Protein AF-A0A7K0K2L9-F1 (afdb_monomer)

pLDDT: mean 73.29, std 23.57, range [27.47, 98.19]

Mean predicted aligned error: 20.31 Å

Nearest PDB structures (foldseek):
  8gb3-assembly1_E  TM=7.115E-01  e=4.566E-09  Mycobacterium tuberculosis
  1dkg-assembly1_B  TM=6.819E-01  e=6.412E-07  Escherichia coli
  1dkg-assembly1_A  TM=6.539E-01  e=1.240E-06  Escherichia coli
  4ani-assembly1_B  TM=5.783E-01  e=1.724E-06  Geobacillus kaustophilus HTA426

Structure (mmCIF, N/CA/C/O backbone):
data_AF-A0A7K0K2L9-F1
#
_entry.id   AF-A0A7K0K2L9-F1
#
loop_
_atom_site.group_PDB
_atom_site.id
_atom_site.type_symbol
_atom_site.label_atom_id
_atom_site.label_alt_id
_atom_site.label_comp_id
_atom_site.label_asym_id
_atom_site.label_entity_id
_atom_site.label_seq_id
_atom_site.pdbx_PDB_ins_code
_atom_site.Cartn_x
_atom_site.Cartn_y
_atom_site.Cartn_z
_atom_site.occupancy
_atom_site.B_iso_or_equiv
_atom_site.auth_seq_id
_atom_site.auth_comp_id
_atom_site.auth_asym_id
_atom_site.auth_atom_id
_atom_site.pdbx_PDB_model_num
ATOM 1 N N . MET A 1 1 ? 23.800 15.241 32.983 1.00 52.62 1 MET A N 1
ATOM 2 C CA . MET A 1 1 ? 23.373 13.835 33.154 1.00 52.62 1 MET A CA 1
ATOM 3 C C . MET A 1 1 ? 22.561 13.491 31.917 1.00 52.62 1 MET A C 1
ATOM 5 O O . MET A 1 1 ? 21.523 14.103 31.737 1.00 52.62 1 MET A O 1
ATOM 9 N N . SER A 1 2 ? 23.109 12.692 30.997 1.00 63.03 2 SER A N 1
ATOM 10 C CA . SER A 1 2 ? 22.556 12.499 29.647 1.00 63.03 2 SER A CA 1
ATOM 11 C C . SER A 1 2 ? 21.214 11.761 29.665 1.00 63.03 2 SER A C 1
ATOM 13 O O . SER A 1 2 ? 21.045 10.806 30.425 1.00 63.03 2 SER A O 1
ATOM 15 N N . GLU A 1 3 ? 20.285 12.196 28.812 1.00 61.69 3 GLU A N 1
ATOM 16 C CA . GLU A 1 3 ? 18.927 11.646 28.637 1.00 61.69 3 GLU A CA 1
ATOM 17 C C . GLU A 1 3 ? 18.921 10.125 28.391 1.00 61.69 3 GLU A C 1
ATOM 19 O O . GLU A 1 3 ? 18.016 9.421 28.840 1.00 61.69 3 GLU A O 1
ATOM 24 N N . ASP A 1 4 ? 19.993 9.583 27.807 1.00 69.25 4 ASP A N 1
ATOM 25 C CA . ASP A 1 4 ? 20.185 8.141 27.618 1.00 69.25 4 ASP A CA 1
ATOM 26 C C . ASP A 1 4 ? 20.230 7.345 28.927 1.00 69.25 4 ASP A C 1
ATOM 28 O O . ASP A 1 4 ? 19.695 6.238 28.998 1.00 69.25 4 ASP A O 1
ATOM 32 N N . LYS A 1 5 ? 20.815 7.903 29.997 1.00 68.50 5 LYS A N 1
ATOM 33 C CA . LYS A 1 5 ? 20.862 7.224 31.304 1.00 68.50 5 LYS A CA 1
ATOM 34 C C . LYS A 1 5 ? 19.486 7.192 31.969 1.00 68.50 5 LYS A C 1
ATOM 36 O O . LYS A 1 5 ? 19.176 6.230 32.668 1.00 68.50 5 LYS A O 1
ATOM 41 N N . LEU A 1 6 ? 18.656 8.206 31.716 1.00 62.62 6 LEU A N 1
ATOM 42 C CA . LEU A 1 6 ? 17.277 8.262 32.204 1.00 62.62 6 LEU A CA 1
ATOM 43 C C . LEU A 1 6 ? 16.395 7.236 31.475 1.00 62.62 6 LEU A C 1
ATOM 45 O O . LEU A 1 6 ? 15.659 6.485 32.112 1.00 62.62 6 LEU A O 1
ATOM 49 N N . ASN A 1 7 ? 16.538 7.131 30.150 1.00 69.06 7 ASN A N 1
ATOM 50 C CA . ASN A 1 7 ? 15.809 6.152 29.341 1.00 69.06 7 ASN A CA 1
ATOM 51 C C . ASN A 1 7 ? 16.233 4.705 29.631 1.00 69.06 7 ASN A C 1
ATOM 53 O O . ASN A 1 7 ? 15.405 3.793 29.602 1.00 69.06 7 ASN A O 1
ATOM 57 N N . GLN A 1 8 ? 17.506 4.474 29.958 1.00 76.94 8 GLN A N 1
ATOM 58 C CA . GLN A 1 8 ? 17.992 3.152 30.351 1.00 76.94 8 GLN A CA 1
ATOM 59 C C . GLN A 1 8 ? 17.477 2.738 31.741 1.00 76.94 8 GLN A C 1
ATOM 61 O O . GLN A 1 8 ? 17.109 1.578 31.933 1.00 76.94 8 GLN A O 1
ATOM 66 N N . ALA A 1 9 ? 17.376 3.684 32.681 1.00 80.31 9 ALA A N 1
ATOM 67 C CA . ALA A 1 9 ? 16.773 3.450 33.993 1.00 80.31 9 ALA A CA 1
ATOM 68 C C . ALA A 1 9 ? 15.267 3.149 33.889 1.00 80.31 9 ALA A C 1
ATOM 70 O O . ALA A 1 9 ? 14.795 2.193 34.501 1.00 80.31 9 ALA A O 1
ATOM 71 N N . ALA A 1 10 ? 14.535 3.887 33.047 1.00 75.31 10 ALA A N 1
ATOM 72 C CA . ALA A 1 10 ? 13.107 3.658 32.817 1.00 75.31 10 ALA A CA 1
ATOM 73 C C . ALA A 1 10 ? 12.825 2.276 32.199 1.00 75.31 10 ALA A C 1
ATOM 75 O O . ALA A 1 10 ? 11.916 1.572 32.635 1.00 75.31 10 ALA A O 1
ATOM 76 N N . ARG A 1 11 ? 13.643 1.840 31.230 1.00 77.81 11 ARG A N 1
ATOM 77 C CA . ARG A 1 11 ? 13.532 0.496 30.632 1.00 77.81 11 ARG A CA 1
ATOM 78 C C . ARG A 1 11 ? 13.818 -0.619 31.635 1.00 77.81 11 ARG A C 1
ATOM 80 O O . ARG A 1 11 ? 13.154 -1.650 31.595 1.00 77.81 11 ARG A O 1
ATOM 87 N N . LYS A 1 12 ? 14.782 -0.412 32.536 1.00 85.62 12 LYS A N 1
ATOM 88 C CA . LYS A 1 12 ? 15.119 -1.389 33.577 1.00 85.62 12 LYS A CA 1
ATOM 89 C C . LYS A 1 12 ? 13.997 -1.520 34.612 1.00 85.62 12 LYS A C 1
ATOM 91 O O . LYS A 1 12 ? 13.610 -2.639 34.922 1.00 85.62 12 LYS A O 1
ATOM 96 N N . ALA A 1 13 ? 13.425 -0.397 35.049 1.00 81.62 13 ALA A N 1
ATOM 97 C CA . ALA A 1 13 ? 12.282 -0.391 35.959 1.00 81.62 13 ALA A CA 1
ATOM 98 C C . ALA A 1 13 ? 11.051 -1.080 35.341 1.00 81.62 13 ALA A C 1
ATOM 100 O O . ALA A 1 13 ? 10.382 -1.866 36.003 1.00 81.62 13 ALA A O 1
ATOM 101 N N . TYR A 1 14 ? 10.783 -0.854 34.050 1.00 75.12 14 TYR A N 1
ATOM 102 C CA . TYR A 1 14 ? 9.653 -1.493 33.366 1.00 75.12 14 TYR A CA 1
ATOM 103 C C . TYR A 1 14 ? 9.828 -3.015 33.220 1.00 75.12 14 TYR A C 1
ATOM 105 O O . TYR A 1 14 ? 8.860 -3.765 33.325 1.00 75.12 14 TYR A O 1
ATOM 113 N N . ALA A 1 15 ? 11.064 -3.481 33.015 1.00 83.75 15 ALA A N 1
ATOM 114 C CA . ALA A 1 15 ? 11.378 -4.906 32.944 1.00 83.75 15 ALA A CA 1
ATOM 115 C C . ALA A 1 15 ? 11.264 -5.610 34.311 1.00 83.75 15 ALA A C 1
ATOM 117 O O . ALA A 1 15 ? 10.817 -6.753 34.363 1.00 83.75 15 ALA A O 1
ATOM 118 N N . GLU A 1 16 ? 11.623 -4.938 35.410 1.00 82.81 16 GLU A N 1
ATOM 119 C CA . GLU A 1 16 ? 11.439 -5.466 36.774 1.00 82.81 16 GLU A CA 1
ATOM 120 C C . GLU A 1 16 ? 9.956 -5.618 37.129 1.00 82.81 16 GLU A C 1
ATOM 122 O O . GLU A 1 16 ? 9.553 -6.677 37.601 1.00 82.81 16 GLU A O 1
ATOM 127 N N . VAL A 1 17 ? 9.128 -4.622 36.797 1.00 79.44 17 VAL A N 1
ATOM 128 C CA . VAL A 1 17 ? 7.678 -4.674 37.050 1.00 79.44 17 VAL A CA 1
ATOM 129 C C . VAL A 1 17 ? 6.997 -5.788 36.247 1.00 79.44 17 VAL A C 1
ATOM 131 O O . VAL A 1 17 ? 6.106 -6.460 36.764 1.00 79.44 17 VAL A O 1
ATOM 134 N N . GLN A 1 18 ? 7.419 -6.033 34.999 1.00 79.25 18 GLN A N 1
ATOM 135 C CA . GLN A 1 18 ? 6.883 -7.162 34.229 1.00 79.25 18 GLN A CA 1
ATOM 136 C C . GLN A 1 18 ? 7.279 -8.510 34.832 1.00 79.25 18 GLN A C 1
ATOM 138 O O . GLN A 1 18 ? 6.422 -9.382 34.972 1.00 79.25 18 GLN A O 1
ATOM 143 N N . LYS A 1 19 ? 8.532 -8.653 35.271 1.00 83.38 19 LYS A N 1
ATOM 144 C CA . LYS A 1 19 ? 9.013 -9.888 35.892 1.00 83.38 19 LYS A CA 1
ATOM 145 C C . LYS A 1 19 ? 8.274 -10.206 37.198 1.00 83.38 19 LYS A C 1
ATOM 147 O O . LYS A 1 19 ? 7.860 -11.341 37.400 1.00 83.38 19 LYS A O 1
ATOM 152 N N . GLU A 1 20 ? 8.032 -9.198 38.034 1.00 80.19 20 GLU A N 1
ATOM 153 C CA . GLU A 1 20 ? 7.275 -9.346 39.284 1.00 80.19 20 GLU A CA 1
ATOM 154 C C . GLU A 1 20 ? 5.796 -9.697 39.021 1.00 80.19 20 GLU A C 1
ATOM 156 O O . GLU A 1 20 ? 5.193 -10.495 39.743 1.00 80.19 20 GLU A O 1
ATOM 161 N N . SER A 1 21 ? 5.216 -9.176 37.932 1.00 73.50 21 SER A N 1
ATOM 162 C CA . SER A 1 21 ? 3.847 -9.511 37.518 1.00 73.50 21 SER A CA 1
ATOM 163 C C . SER A 1 21 ? 3.700 -10.935 36.965 1.00 73.50 21 SER A C 1
ATOM 165 O O . SER A 1 21 ? 2.679 -11.586 37.211 1.00 73.50 21 SER A O 1
ATOM 167 N N . ASP A 1 22 ? 4.722 -11.441 36.270 1.00 78.50 22 ASP A N 1
ATOM 168 C CA . ASP A 1 22 ? 4.743 -12.802 35.732 1.00 78.50 22 ASP A CA 1
ATOM 169 C C . ASP A 1 22 ? 4.979 -13.834 36.849 1.00 78.50 22 ASP A C 1
ATOM 171 O O . ASP A 1 22 ? 4.258 -14.831 36.928 1.00 78.50 22 ASP A O 1
ATOM 175 N N . GLU A 1 23 ? 5.878 -13.546 37.797 1.00 79.00 23 GLU A N 1
ATOM 176 C CA . GLU A 1 23 ? 6.103 -14.377 38.991 1.00 79.00 23 GLU A CA 1
ATOM 177 C C . GLU A 1 23 ? 4.834 -14.467 39.869 1.00 79.00 23 GLU A C 1
ATOM 179 O O . GLU A 1 23 ? 4.462 -15.546 40.346 1.00 79.00 23 GLU A O 1
ATOM 184 N N . ALA A 1 24 ? 4.083 -13.367 40.015 1.00 73.62 24 ALA A N 1
ATOM 185 C CA . ALA A 1 24 ? 2.798 -13.366 40.719 1.00 73.62 24 ALA A CA 1
ATOM 186 C C . ALA A 1 24 ? 1.719 -14.209 40.006 1.00 73.62 24 ALA A C 1
ATOM 188 O O . ALA A 1 24 ? 0.863 -14.822 40.659 1.00 73.62 24 ALA A O 1
ATOM 189 N N . ARG A 1 25 ? 1.752 -14.267 38.669 1.00 74.69 25 ARG A N 1
ATOM 190 C CA . ARG A 1 25 ? 0.824 -15.074 37.866 1.00 74.69 25 ARG A CA 1
ATOM 191 C C . ARG A 1 25 ? 1.118 -16.566 38.002 1.00 74.69 25 ARG A C 1
ATOM 193 O O . ARG A 1 25 ? 0.181 -17.338 38.205 1.00 74.69 25 ARG A O 1
ATOM 200 N N . GLU A 1 26 ? 2.391 -16.953 37.989 1.00 74.44 26 GLU A N 1
ATOM 201 C CA . GLU A 1 26 ? 2.814 -18.341 38.204 1.00 74.44 26 GLU A CA 1
ATOM 202 C C . GLU A 1 26 ? 2.466 -18.834 39.617 1.00 74.44 26 GLU A C 1
ATOM 204 O O . GLU A 1 26 ? 1.943 -19.941 39.781 1.00 74.44 26 GLU A O 1
ATOM 209 N N . HIS A 1 27 ? 2.645 -17.995 40.644 1.00 73.12 27 HIS A N 1
ATOM 210 C CA . HIS A 1 27 ? 2.242 -18.330 42.014 1.00 73.12 27 HIS A CA 1
ATOM 211 C C . HIS A 1 27 ? 0.727 -18.537 42.158 1.00 73.12 27 HIS A C 1
ATOM 213 O O . HIS A 1 27 ? 0.283 -19.434 42.884 1.00 73.12 27 HIS A O 1
ATOM 219 N N . LYS A 1 28 ? -0.083 -17.745 41.447 1.00 72.00 28 LYS A N 1
ATOM 220 C CA . LYS A 1 28 ? -1.545 -17.889 41.448 1.00 72.00 28 LYS A CA 1
ATOM 221 C C . LYS A 1 28 ? -1.994 -19.153 40.708 1.00 72.00 28 LYS A C 1
ATOM 223 O O . LYS A 1 28 ? -2.913 -19.832 41.164 1.00 72.00 28 LYS A O 1
ATOM 228 N N . GLU A 1 29 ? -1.313 -19.508 39.623 1.00 71.62 29 GLU A N 1
ATOM 229 C CA . GLU A 1 29 ? -1.595 -20.716 38.845 1.00 71.62 29 GLU A CA 1
ATOM 230 C C . GLU A 1 29 ? -1.208 -21.999 39.604 1.00 71.62 29 GLU A C 1
ATOM 232 O O . GLU A 1 29 ? -1.980 -22.961 39.632 1.00 71.62 29 GLU A O 1
ATOM 237 N N . GLN A 1 30 ? -0.088 -21.991 40.336 1.00 67.31 30 GLN A N 1
ATOM 238 C CA . GLN A 1 30 ? 0.286 -23.087 41.242 1.00 67.31 30 GLN A CA 1
ATOM 239 C C . GLN A 1 30 ? -0.695 -23.236 42.419 1.00 67.31 30 GLN A C 1
ATOM 241 O O . GLN A 1 30 ? -1.034 -24.357 42.817 1.00 67.31 30 GLN A O 1
ATOM 246 N N . ALA A 1 31 ? -1.211 -22.123 42.955 1.00 66.38 31 ALA A N 1
ATOM 247 C CA . ALA A 1 31 ? -2.223 -22.147 44.010 1.00 66.38 31 ALA A CA 1
ATOM 248 C C . ALA A 1 31 ? -3.564 -22.739 43.528 1.00 66.38 31 ALA A C 1
ATOM 250 O O . ALA A 1 31 ? -4.196 -23.505 44.264 1.00 66.38 31 ALA A O 1
ATOM 251 N N . ASP A 1 32 ? -3.981 -22.450 42.291 1.00 67.25 32 ASP A N 1
ATOM 252 C CA . ASP A 1 32 ? -5.200 -23.019 41.701 1.00 67.25 32 ASP A CA 1
ATOM 253 C C . ASP A 1 32 ? -5.047 -24.505 41.337 1.00 67.25 32 ASP A C 1
ATOM 255 O O . ASP A 1 32 ? -5.970 -25.296 41.563 1.00 67.25 32 ASP A O 1
ATOM 259 N N . GLN A 1 33 ? -3.871 -24.935 40.867 1.00 62.19 33 GLN A N 1
ATOM 260 C CA . GLN A 1 33 ? -3.595 -26.356 40.614 1.00 62.19 33 GLN A CA 1
ATOM 261 C C . GLN A 1 33 ? -3.591 -27.186 41.913 1.00 62.19 33 GLN A C 1
ATOM 263 O O . GLN A 1 33 ? -4.148 -28.288 41.946 1.00 62.19 33 GLN A O 1
ATOM 268 N N . SER A 1 34 ? -3.079 -26.630 43.017 1.00 61.78 34 SER A N 1
ATOM 269 C CA . SER A 1 34 ? -3.119 -27.261 44.347 1.00 61.78 34 SER A CA 1
ATOM 270 C C . SER A 1 34 ? -4.551 -27.408 44.894 1.00 61.78 34 SER A C 1
ATOM 272 O O . SER A 1 34 ? -4.920 -28.454 45.440 1.00 61.78 34 SER A O 1
ATOM 274 N N . LYS A 1 35 ? -5.421 -26.411 44.669 1.00 59.78 35 LYS A N 1
ATOM 275 C CA . LYS A 1 35 ? -6.846 -26.484 45.046 1.00 59.78 35 LYS A CA 1
ATOM 276 C C . LYS A 1 35 ? -7.639 -27.480 44.194 1.00 59.78 35 LYS A C 1
ATOM 278 O O . LYS A 1 35 ? -8.565 -28.112 44.707 1.00 59.78 35 LYS A O 1
ATOM 283 N N . LYS A 1 36 ? -7.269 -27.670 42.922 1.00 54.53 36 LYS A N 1
ATOM 284 C CA . LYS A 1 36 ? -7.919 -28.635 42.019 1.00 54.53 36 LYS A CA 1
ATOM 285 C C . LYS A 1 36 ? -7.552 -30.087 42.355 1.00 54.53 36 LYS A C 1
ATOM 287 O O . LYS A 1 36 ? -8.430 -30.944 42.326 1.00 54.53 36 LYS A O 1
ATOM 292 N N . GLY A 1 37 ? -6.314 -30.352 42.788 1.00 48.19 37 GLY A N 1
ATOM 293 C CA . GLY A 1 37 ? -5.868 -31.686 43.223 1.00 48.19 37 GLY A CA 1
ATOM 294 C C . GLY A 1 37 ? -6.503 -32.189 44.528 1.00 48.19 37 GLY A C 1
ATOM 295 O O . GLY A 1 37 ? -6.597 -33.395 44.748 1.00 48.19 37 GLY A O 1
ATOM 296 N N . LYS A 1 38 ? -6.996 -31.286 45.387 1.00 50.03 38 LYS A N 1
ATOM 297 C CA . LYS A 1 38 ? -7.625 -31.647 46.672 1.00 50.03 38 LYS A CA 1
ATOM 298 C C . LYS A 1 38 ? -9.135 -31.909 46.574 1.00 50.03 38 LYS A C 1
ATOM 300 O O . LYS A 1 38 ? -9.717 -32.442 47.512 1.00 50.03 38 LYS A O 1
ATOM 305 N N . LYS A 1 39 ? -9.771 -31.576 45.442 1.00 47.56 39 LYS A N 1
ATOM 306 C CA . LYS A 1 39 ? -11.223 -31.738 45.228 1.00 47.56 39 LYS A CA 1
ATOM 307 C C . LYS A 1 39 ? -11.632 -33.119 44.687 1.00 47.56 39 LYS A C 1
ATOM 309 O O . LYS A 1 39 ? -12.822 -33.413 44.675 1.00 47.56 39 LYS A O 1
ATOM 314 N N . ASP A 1 40 ? -10.672 -33.966 44.300 1.00 50.97 40 ASP A N 1
ATOM 315 C CA . ASP A 1 40 ? -10.928 -35.291 43.697 1.00 50.97 40 ASP A CA 1
ATOM 316 C C . ASP A 1 40 ? -10.791 -36.475 44.684 1.00 50.97 40 ASP A C 1
ATOM 318 O O . ASP A 1 40 ? -10.937 -37.641 44.325 1.00 50.97 40 ASP A O 1
ATOM 322 N N . LYS A 1 41 ? -10.549 -36.199 45.974 1.00 44.03 41 LYS A N 1
ATOM 323 C CA . LYS A 1 41 ? -10.589 -37.203 47.052 1.00 44.03 41 LYS A CA 1
ATOM 324 C C . LYS A 1 41 ? -11.364 -36.675 48.255 1.00 44.03 41 LYS A C 1
ATOM 326 O O . LYS A 1 41 ? -10.784 -36.092 49.163 1.00 44.03 41 LYS A O 1
ATOM 331 N N . GLY A 1 42 ? -12.675 -36.908 48.270 1.00 36.91 42 GLY A N 1
ATOM 332 C CA . GLY A 1 42 ? -13.502 -36.682 49.459 1.00 36.91 42 GLY A CA 1
ATOM 333 C C . GLY A 1 42 ? -14.910 -36.194 49.149 1.00 36.91 42 GLY A C 1
ATOM 334 O O . GLY A 1 42 ? -15.246 -35.051 49.433 1.00 36.91 42 GLY A O 1
ATOM 335 N N . LYS A 1 43 ? -15.754 -37.064 48.586 1.00 35.91 43 LYS A N 1
ATOM 336 C CA . LYS A 1 43 ? -17.207 -36.863 48.556 1.00 35.91 43 LYS A CA 1
ATOM 337 C C . LYS A 1 43 ? -17.834 -37.650 49.707 1.00 35.91 43 LYS A C 1
ATOM 339 O O . LYS A 1 43 ? -18.127 -38.826 49.535 1.00 35.91 43 LYS A O 1
ATOM 344 N N . ALA A 1 44 ? -18.023 -37.006 50.857 1.00 33.31 44 ALA A N 1
ATOM 345 C CA . ALA A 1 44 ? -19.020 -37.349 51.876 1.00 33.31 44 ALA A CA 1
ATOM 346 C C . ALA A 1 44 ? -18.997 -36.288 52.989 1.00 33.31 44 ALA A C 1
ATOM 348 O O . ALA A 1 44 ? -17.926 -35.974 53.495 1.00 33.31 44 ALA A O 1
ATOM 349 N N . GLY A 1 45 ? -20.167 -35.800 53.411 1.00 29.70 45 GLY A N 1
ATOM 350 C CA . GLY A 1 45 ? -20.318 -35.134 54.711 1.00 29.70 45 GLY A CA 1
ATOM 351 C C . GLY A 1 45 ? -20.945 -33.743 54.670 1.00 29.70 45 GLY A C 1
ATOM 352 O O . GLY A 1 45 ? -20.481 -32.861 53.964 1.00 29.70 45 GLY A O 1
ATOM 353 N N . LYS A 1 46 ? -22.025 -33.607 55.439 1.00 32.84 46 LYS A N 1
ATOM 354 C CA . LYS A 1 46 ? -22.842 -32.422 55.738 1.00 32.84 46 LYS A CA 1
ATOM 355 C C . LYS A 1 46 ? -22.124 -31.381 56.623 1.00 32.84 46 LYS A C 1
ATOM 357 O O . LYS A 1 46 ? -21.095 -31.693 57.205 1.00 32.84 46 LYS A O 1
ATOM 362 N N . SER A 1 47 ? -22.852 -30.266 56.786 1.00 29.56 47 SER A N 1
ATOM 363 C CA . SER A 1 47 ? -22.971 -29.319 57.916 1.00 29.56 47 SER A CA 1
ATOM 364 C C . SER A 1 47 ? -22.117 -28.048 57.922 1.00 29.56 47 SER A C 1
ATOM 366 O O . SER A 1 47 ? -20.896 -28.109 57.909 1.00 29.56 47 SER A O 1
ATOM 368 N N . ASP A 1 48 ? -22.864 -26.937 57.940 1.00 30.52 48 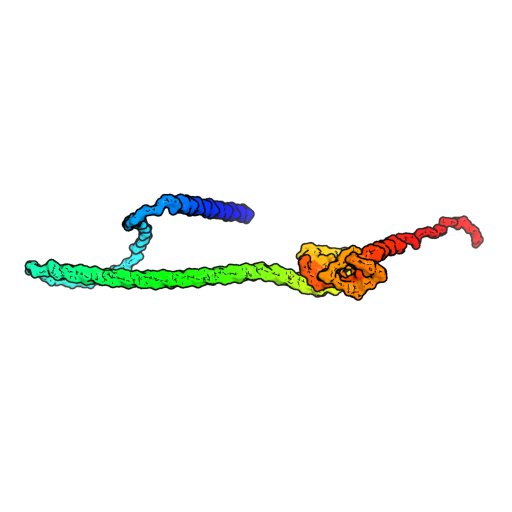ASP A N 1
ATOM 369 C CA . ASP A 1 48 ? -22.806 -25.744 58.798 1.00 30.52 48 ASP A CA 1
ATOM 370 C C . ASP A 1 48 ? -21.498 -25.216 59.409 1.00 30.52 48 ASP A C 1
ATOM 372 O O . ASP A 1 48 ? -20.642 -25.950 59.890 1.00 30.52 48 ASP A O 1
ATOM 376 N N . ALA A 1 49 ? -21.555 -23.886 59.551 1.00 29.72 49 ALA A N 1
ATOM 377 C CA . ALA A 1 49 ? -20.956 -23.038 60.580 1.00 29.72 49 ALA A CA 1
ATOM 378 C C . ALA A 1 49 ? -19.570 -22.407 60.317 1.00 29.72 49 ALA A C 1
ATOM 380 O O . ALA A 1 49 ? -18.523 -23.043 60.346 1.00 29.72 49 ALA A O 1
ATOM 381 N N . GLU A 1 50 ? -19.654 -21.075 60.209 1.00 29.69 50 GLU A N 1
ATOM 382 C CA . GLU A 1 50 ? -18.915 -20.081 61.000 1.00 29.69 50 GLU A CA 1
ATOM 383 C C . GLU A 1 50 ? -17.543 -19.524 60.570 1.00 29.69 50 GLU A C 1
ATOM 385 O O . GLU A 1 50 ? -16.607 -20.222 60.195 1.00 29.69 50 GLU A O 1
ATOM 390 N N . LEU A 1 51 ? -17.480 -18.208 60.827 1.00 30.75 51 LEU A N 1
ATOM 391 C CA . LEU A 1 51 ? -16.365 -17.358 61.260 1.00 30.75 51 LEU A CA 1
ATOM 392 C C . LEU A 1 51 ? -15.689 -16.404 60.255 1.00 30.75 51 LEU A C 1
ATOM 394 O O . LEU A 1 51 ? -15.175 -16.764 59.200 1.00 30.75 51 LEU A O 1
ATOM 398 N N . LYS A 1 52 ? -15.735 -15.139 60.705 1.00 38.31 52 LYS A N 1
ATOM 399 C CA . LYS A 1 52 ? -15.143 -13.876 60.233 1.00 38.31 52 LYS A CA 1
ATOM 400 C C . LYS A 1 52 ? -13.598 -13.927 60.213 1.00 38.31 52 LYS A C 1
ATOM 402 O O . LYS A 1 52 ? -13.022 -14.868 60.758 1.00 38.31 52 LYS A O 1
ATOM 407 N N . PRO A 1 53 ? -12.916 -12.923 59.627 1.00 40.16 53 PRO A N 1
ATOM 408 C CA . PRO A 1 53 ? -12.487 -11.724 60.392 1.00 40.16 53 PRO A CA 1
ATOM 409 C C . PRO A 1 53 ? -12.691 -10.411 59.586 1.00 40.16 53 PRO A C 1
ATOM 411 O O . PRO A 1 53 ? -12.686 -10.435 58.361 1.00 40.16 53 PRO A O 1
ATOM 414 N N . GLU A 1 54 ? -13.123 -9.281 60.162 1.00 31.12 54 GLU A N 1
ATOM 415 C CA . GLU A 1 54 ? -12.376 -8.315 61.007 1.00 31.12 54 GLU A CA 1
ATOM 416 C C . GLU A 1 54 ? -11.093 -7.781 60.340 1.00 31.12 54 GLU A C 1
ATOM 418 O O . GLU A 1 54 ? -10.108 -8.504 60.291 1.00 31.12 54 GLU A O 1
ATOM 423 N N . THR A 1 55 ? -11.125 -6.525 59.866 1.00 29.92 55 THR A N 1
ATOM 424 C CA . THR A 1 55 ? -10.106 -5.456 60.045 1.00 29.92 55 THR A CA 1
ATOM 425 C C . THR A 1 55 ? -10.661 -4.184 59.382 1.00 29.92 55 THR A C 1
ATOM 427 O O . THR A 1 55 ? -10.892 -4.173 58.176 1.00 29.92 55 THR A O 1
ATOM 430 N N . SER A 1 56 ? -11.135 -3.204 60.157 1.00 28.61 56 SER A N 1
ATOM 431 C CA . SER A 1 56 ? -10.349 -2.065 60.668 1.00 28.61 56 SER A CA 1
ATOM 432 C C . SER A 1 56 ? -9.893 -1.132 59.540 1.00 28.61 56 SER A C 1
ATOM 434 O O . SER A 1 56 ? -8.885 -1.371 58.882 1.00 28.61 56 SER A O 1
ATOM 436 N N . VAL A 1 57 ? -10.668 -0.065 59.330 1.00 36.12 57 VAL A N 1
ATOM 437 C CA . VAL A 1 57 ? -10.199 1.168 58.695 1.00 36.12 57 VAL A CA 1
ATOM 438 C C . VAL A 1 57 ? -10.473 2.272 59.708 1.00 36.12 57 VAL A C 1
ATOM 440 O O . VAL A 1 57 ? -11.627 2.565 60.016 1.00 36.12 57 VAL A O 1
ATOM 443 N N . GLU A 1 58 ? -9.397 2.791 60.292 1.00 32.03 58 GLU A N 1
ATOM 444 C CA . GLU A 1 58 ? -9.379 4.069 60.994 1.00 32.03 58 GLU A CA 1
ATOM 445 C C . GLU A 1 58 ? -9.589 5.173 59.953 1.00 32.03 58 GLU A C 1
ATOM 447 O O . GLU A 1 58 ? -8.848 5.233 58.973 1.00 32.03 58 GLU A O 1
ATOM 452 N N . ASP A 1 59 ? -10.570 6.050 60.157 1.00 28.28 59 ASP A N 1
ATOM 453 C CA . ASP A 1 59 ? -10.452 7.419 59.665 1.00 28.28 59 ASP A CA 1
ATOM 454 C C . ASP A 1 59 ? -11.112 8.385 60.646 1.00 28.28 59 ASP A C 1
ATOM 456 O O . ASP A 1 59 ? -12.221 8.171 61.145 1.00 28.28 59 ASP A O 1
ATOM 460 N N . SER A 1 60 ? -10.333 9.403 60.976 1.00 31.95 60 SER A N 1
ATOM 461 C CA . SER A 1 60 ? -10.527 10.331 62.074 1.00 31.95 60 SER A CA 1
ATOM 462 C C . SER A 1 60 ? -11.504 11.430 61.679 1.00 31.95 60 SER A C 1
ATOM 464 O O . SER A 1 60 ? -11.305 12.148 60.704 1.00 31.95 60 SER A O 1
ATOM 466 N N . SER A 1 61 ? -12.539 11.605 62.494 1.00 29.67 61 SER A N 1
ATOM 467 C CA . SER A 1 61 ? -13.445 12.744 62.437 1.00 29.67 61 SER A CA 1
ATOM 468 C C . SER A 1 61 ? -12.841 13.967 63.136 1.00 29.67 61 SER A C 1
ATOM 470 O O . SER A 1 61 ? -12.602 13.924 64.342 1.00 29.67 61 SER A O 1
ATOM 472 N N . GLU A 1 62 ? -12.728 15.084 62.423 1.00 30.30 62 GLU A N 1
ATOM 473 C CA . GLU A 1 62 ? -12.790 16.429 63.002 1.00 30.30 62 GLU A CA 1
ATOM 474 C C . GLU A 1 62 ? -13.702 17.294 62.129 1.00 30.30 62 GLU A C 1
ATOM 476 O O . GLU A 1 62 ? -13.363 17.573 60.987 1.00 30.30 62 GLU A O 1
ATOM 481 N N . THR A 1 63 ? -14.831 17.744 62.680 1.00 27.80 63 THR A N 1
ATOM 482 C CA . THR A 1 63 ? -15.268 19.147 62.586 1.00 27.80 63 THR A CA 1
ATOM 483 C C . THR A 1 63 ? -16.331 19.417 63.645 1.00 27.80 63 THR A C 1
ATOM 485 O O . THR A 1 63 ? -17.378 18.771 63.677 1.00 27.80 63 THR A O 1
ATOM 488 N N . SER A 1 64 ? -16.022 20.391 64.497 1.00 30.66 64 SER A N 1
ATOM 489 C CA . SER A 1 64 ? -16.842 20.963 65.559 1.00 30.66 64 SER A CA 1
ATOM 490 C C . SER A 1 64 ? -18.161 21.564 65.072 1.00 30.66 64 SER A C 1
ATOM 492 O O . SER A 1 64 ? -18.215 22.215 64.031 1.00 30.66 64 SER A O 1
ATOM 494 N N . SER A 1 65 ? -19.180 21.484 65.926 1.00 31.03 65 SER A N 1
ATOM 495 C CA . SER A 1 65 ? -20.233 22.495 66.014 1.00 31.03 65 SER A CA 1
ATOM 496 C C . SER A 1 65 ? -20.725 22.557 67.458 1.00 31.03 65 SER A C 1
ATOM 498 O O . SER A 1 65 ? -21.504 21.712 67.889 1.00 31.03 65 SER A O 1
ATOM 500 N N . GLU A 1 66 ? -20.254 23.563 68.189 1.00 29.08 66 GLU A N 1
ATOM 501 C CA . GLU A 1 66 ? -20.729 23.929 69.523 1.00 29.08 66 GLU A CA 1
ATOM 502 C C . GLU A 1 66 ? -21.787 25.035 69.394 1.00 29.08 66 GLU A C 1
ATOM 504 O O . GLU A 1 66 ? -21.592 25.987 68.632 1.00 29.08 66 GLU A O 1
ATOM 509 N N . GLY A 1 67 ? -22.854 24.959 70.193 1.00 27.47 67 GLY A N 1
ATOM 510 C CA . GLY A 1 67 ? -23.657 26.127 70.555 1.00 27.47 67 GLY A CA 1
ATOM 511 C C . GLY A 1 67 ? -25.156 25.865 70.674 1.00 27.47 67 GLY A C 1
ATOM 512 O O . GLY A 1 67 ? -25.855 25.873 69.668 1.00 27.47 67 GLY A O 1
ATOM 513 N N . ALA A 1 68 ? -25.648 25.712 71.907 1.00 30.95 68 ALA A N 1
ATOM 514 C CA . ALA A 1 68 ? -26.590 26.650 72.538 1.00 30.95 68 ALA A CA 1
ATOM 515 C C . ALA A 1 68 ? -27.254 26.019 73.776 1.00 30.95 68 ALA A C 1
ATOM 517 O O . ALA A 1 68 ? -27.803 24.922 73.727 1.00 30.95 68 ALA A O 1
ATOM 518 N N . GLU A 1 69 ? -27.174 26.758 74.878 1.00 31.97 69 GLU A N 1
ATOM 519 C CA . GLU A 1 69 ? -27.755 26.488 76.191 1.00 31.97 69 GLU A CA 1
ATOM 520 C C . GLU A 1 69 ? -29.291 26.548 76.186 1.00 31.97 69 GLU A C 1
ATOM 522 O O . GLU A 1 69 ? -29.847 27.391 75.489 1.00 31.97 69 GLU A O 1
ATOM 527 N N . GLU A 1 70 ? -29.959 25.785 77.062 1.00 30.39 70 GLU A N 1
ATOM 528 C CA . GLU A 1 70 ? -30.980 26.355 77.957 1.00 30.39 70 GLU A CA 1
ATOM 529 C C . GLU A 1 70 ? -31.225 25.460 79.187 1.00 30.39 70 GLU A C 1
ATOM 531 O O . GLU A 1 70 ? -31.271 24.234 79.120 1.00 30.39 70 GLU A O 1
ATOM 536 N N . ASN A 1 71 ? -31.347 26.128 80.329 1.00 32.38 71 ASN A N 1
ATOM 537 C CA . ASN A 1 71 ? -31.464 25.623 81.689 1.00 32.38 71 ASN A CA 1
ATOM 538 C C . ASN A 1 71 ? -32.942 25.570 82.112 1.00 32.38 71 ASN A C 1
ATOM 540 O O . ASN A 1 71 ? -33.643 26.554 81.911 1.00 32.38 71 A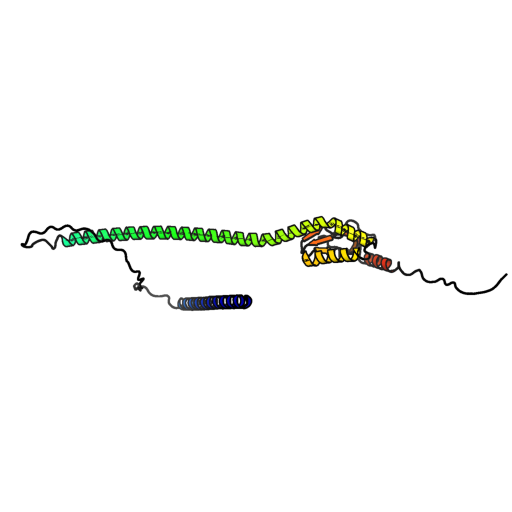SN A O 1
ATOM 544 N N . THR A 1 72 ? -33.395 24.512 82.790 1.00 29.67 72 THR A N 1
ATOM 545 C CA . THR A 1 72 ? -34.424 24.634 83.844 1.00 29.67 72 THR A CA 1
ATOM 546 C C . THR A 1 72 ? -34.287 23.511 84.878 1.00 29.67 72 THR A C 1
ATOM 548 O O . THR A 1 72 ? -34.447 22.328 84.589 1.00 29.67 72 THR A O 1
ATOM 551 N N . GLU A 1 73 ? -33.983 23.922 86.108 1.00 33.16 73 GLU A N 1
ATOM 552 C CA . GLU A 1 73 ? -34.089 23.148 87.347 1.00 33.16 73 GLU A CA 1
ATOM 553 C C . GLU A 1 73 ? -35.550 22.946 87.799 1.00 33.16 73 GLU A C 1
ATOM 555 O O . GLU A 1 73 ? -36.456 23.611 87.306 1.00 33.16 73 GLU A O 1
ATOM 560 N N . THR A 1 74 ? -35.691 22.115 88.847 1.00 30.61 74 THR A N 1
ATOM 561 C CA . THR A 1 74 ? -36.825 21.852 89.766 1.00 30.61 74 THR A CA 1
ATOM 562 C C . THR A 1 74 ? -37.849 20.807 89.279 1.00 30.61 74 THR A C 1
ATOM 564 O O . THR A 1 74 ? -38.503 20.980 88.265 1.00 30.61 74 THR A O 1
ATOM 567 N N . THR A 1 75 ? -38.114 19.676 89.955 1.00 29.14 75 THR A N 1
ATOM 568 C CA . THR A 1 75 ? -38.397 19.478 91.396 1.00 29.14 75 THR A CA 1
ATOM 569 C C . THR A 1 75 ? -38.384 17.971 91.743 1.00 29.14 75 THR A C 1
ATOM 571 O O . THR A 1 75 ? -38.598 17.136 90.869 1.00 29.14 75 THR A O 1
ATOM 574 N N . GLY A 1 76 ? -38.137 17.616 93.010 1.00 30.89 76 GLY A N 1
ATOM 575 C CA . GLY A 1 76 ? -37.759 16.266 93.446 1.00 30.89 76 GLY A CA 1
ATOM 576 C C . GLY A 1 76 ? -38.850 15.235 93.801 1.00 30.89 76 GLY A C 1
ATOM 577 O O . GLY A 1 76 ? -39.971 15.569 94.160 1.00 30.89 76 GLY A O 1
ATOM 578 N N . VAL A 1 77 ? -38.392 13.973 93.754 1.00 33.03 77 VAL A N 1
ATOM 579 C CA . VAL A 1 77 ? -38.598 12.801 94.644 1.00 33.03 77 VAL A CA 1
ATOM 580 C C . VAL A 1 77 ? -40.027 12.443 95.103 1.00 33.03 77 VAL A C 1
ATOM 582 O O . VAL A 1 77 ? -40.569 13.092 95.994 1.00 33.03 77 VAL A O 1
ATOM 585 N N . SER A 1 78 ? -40.549 11.279 94.672 1.00 34.03 78 SER A N 1
ATOM 586 C CA . SER A 1 78 ? -40.763 10.095 95.549 1.00 34.03 78 SER A CA 1
ATOM 587 C C . SER A 1 78 ? -41.618 8.973 94.924 1.00 34.03 78 SER A C 1
ATOM 589 O O . SER A 1 78 ? -42.823 9.114 94.754 1.00 34.03 78 SER A O 1
ATOM 591 N N . GLN A 1 79 ? -40.955 7.819 94.803 1.00 40.06 79 GLN A N 1
ATOM 592 C CA . GLN A 1 79 ? -41.408 6.423 94.927 1.00 40.06 79 GLN A CA 1
ATOM 593 C C . GLN A 1 79 ? -42.112 5.652 93.788 1.00 40.06 79 GLN A C 1
ATOM 595 O O . GLN A 1 79 ? -42.892 6.204 93.021 1.00 40.06 79 GLN A O 1
ATOM 600 N N . PRO A 1 80 ? -41.807 4.332 93.713 1.00 53.97 80 PRO A N 1
ATOM 601 C CA . PRO A 1 80 ? -41.793 3.525 92.501 1.00 53.97 80 PRO A CA 1
ATOM 602 C C . PRO A 1 80 ? -42.987 2.568 92.437 1.00 53.97 80 PRO A C 1
ATOM 604 O O . PRO A 1 80 ? -43.483 2.133 93.473 1.00 53.97 80 PRO A O 1
ATOM 607 N N . ALA A 1 81 ? -43.403 2.208 91.223 1.00 37.22 81 ALA A N 1
ATOM 608 C CA . ALA A 1 81 ? -44.057 0.939 90.874 1.00 37.22 81 ALA A CA 1
ATOM 609 C C . ALA A 1 81 ? -44.679 1.072 89.476 1.00 37.22 81 ALA A C 1
ATOM 611 O O . ALA A 1 81 ? -45.847 1.437 89.366 1.00 37.22 81 ALA A O 1
ATOM 612 N N . SER A 1 82 ? -43.900 0.826 88.416 1.00 43.16 82 SER A N 1
ATOM 613 C CA . SER A 1 82 ? -44.379 0.336 87.097 1.00 43.16 82 SER A CA 1
ATOM 614 C C . SER A 1 82 ? -43.293 0.335 86.001 1.00 43.16 82 SER A C 1
ATOM 616 O O . SER A 1 82 ? -43.619 0.433 84.825 1.00 43.16 82 SER A O 1
ATOM 618 N N . GLU A 1 83 ? -42.006 0.210 86.339 1.00 45.25 83 GLU A N 1
ATOM 619 C CA . GLU A 1 83 ? -40.924 0.337 85.341 1.00 45.25 83 GLU A CA 1
ATOM 620 C C . GLU A 1 83 ? -40.627 -0.939 84.535 1.00 45.25 83 GLU A C 1
ATOM 622 O O . GLU A 1 83 ? -39.990 -0.843 83.501 1.00 45.25 83 GLU A O 1
A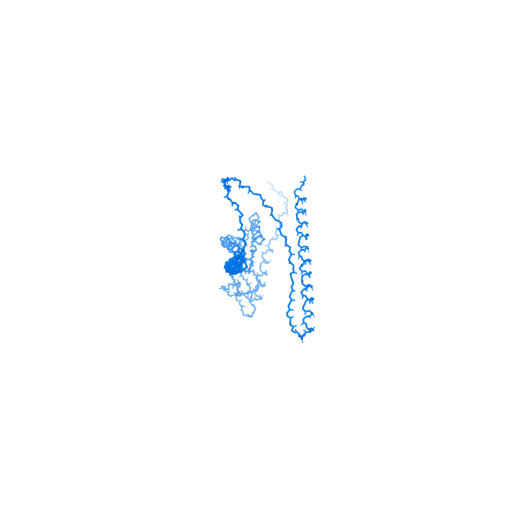TOM 627 N N . GLU A 1 84 ? -41.136 -2.111 84.921 1.00 43.53 84 GLU A N 1
ATOM 628 C CA . GLU A 1 84 ? -40.817 -3.378 84.226 1.00 43.53 84 GLU A CA 1
ATOM 629 C C . GLU A 1 84 ? -41.739 -3.678 83.024 1.00 43.53 84 GLU A C 1
ATOM 631 O O . GLU A 1 84 ? -41.424 -4.522 82.200 1.00 43.53 84 GLU A O 1
ATOM 636 N N . ALA A 1 85 ? -42.896 -3.013 82.901 1.00 45.62 85 ALA A N 1
ATOM 637 C CA . ALA A 1 85 ? -43.858 -3.280 81.815 1.00 45.62 85 ALA A CA 1
ATOM 638 C C . ALA A 1 85 ? -43.748 -2.296 80.632 1.00 45.62 85 ALA A C 1
ATOM 640 O O . ALA A 1 85 ? -44.337 -2.523 79.576 1.00 45.62 85 ALA A O 1
ATOM 641 N N . SER A 1 86 ? -43.030 -1.188 80.821 1.00 57.09 86 SER A N 1
ATOM 642 C CA . SER A 1 86 ? -42.832 -0.115 79.841 1.00 57.09 86 SER A CA 1
ATOM 643 C C . SER A 1 86 ? -41.480 -0.209 79.129 1.00 57.09 86 SER A C 1
ATOM 645 O O . SER A 1 86 ? -41.373 0.237 77.991 1.00 57.09 86 SER A O 1
ATOM 647 N N . THR A 1 87 ? -40.471 -0.825 79.748 1.00 60.44 87 THR A N 1
ATOM 648 C CA . THR A 1 87 ? -39.158 -1.089 79.138 1.00 60.44 87 THR A CA 1
ATOM 649 C C . THR A 1 87 ? -39.236 -2.154 78.048 1.00 60.44 87 THR A C 1
ATOM 651 O O . THR A 1 87 ? -38.746 -1.909 76.952 1.00 60.44 87 THR A O 1
ATOM 654 N N . ASP A 1 88 ? -39.952 -3.257 78.285 1.00 66.06 88 ASP A N 1
ATOM 655 C CA . ASP A 1 88 ? -40.120 -4.342 77.301 1.00 66.06 88 ASP A CA 1
ATOM 656 C C . ASP A 1 88 ? -40.801 -3.861 76.002 1.00 66.06 88 ASP A C 1
ATOM 658 O O . ASP A 1 88 ? -40.431 -4.264 74.903 1.00 66.06 88 ASP A O 1
ATOM 662 N N . GLN A 1 89 ? -41.773 -2.945 76.101 1.00 71.44 89 GLN A N 1
ATOM 663 C CA . GLN A 1 89 ? -42.461 -2.382 74.928 1.00 71.44 89 GLN A CA 1
ATOM 664 C C . GLN A 1 89 ? -41.571 -1.417 74.133 1.00 71.44 89 GLN A C 1
ATOM 666 O O . GLN A 1 89 ? -41.628 -1.392 72.904 1.00 71.44 89 GLN A O 1
ATOM 671 N N . LEU A 1 90 ? -40.739 -0.636 74.827 1.00 73.44 90 LEU A N 1
ATOM 672 C CA . LEU A 1 90 ? -39.773 0.267 74.202 1.00 73.44 90 LEU A CA 1
ATOM 673 C C . LEU A 1 90 ? -38.625 -0.507 73.536 1.00 73.44 90 LEU A C 1
ATOM 675 O O . LEU A 1 90 ? -38.140 -0.090 72.485 1.00 73.44 90 LEU A O 1
ATOM 679 N N . GLU A 1 91 ? -38.213 -1.636 74.114 1.00 77.06 91 GLU A N 1
ATOM 680 C CA . GLU A 1 91 ? -37.216 -2.543 73.538 1.00 77.06 91 GLU A CA 1
ATOM 681 C C . GLU A 1 91 ? -37.736 -3.239 72.274 1.00 77.06 91 GLU A C 1
ATOM 683 O O . GLU A 1 91 ? -37.030 -3.268 71.262 1.00 77.06 91 GLU A O 1
ATOM 688 N N . ASP A 1 92 ? -38.987 -3.707 72.277 1.00 79.44 92 ASP A N 1
ATOM 689 C CA . ASP A 1 92 ? -39.627 -4.293 71.094 1.00 79.44 92 ASP A CA 1
ATOM 690 C C . ASP A 1 92 ? -39.829 -3.266 69.961 1.00 79.44 92 ASP A C 1
ATOM 692 O O . ASP A 1 92 ? -39.602 -3.578 68.786 1.00 79.44 92 ASP A O 1
ATOM 696 N N . GLU A 1 93 ? -40.207 -2.022 70.274 1.00 80.88 93 GLU A N 1
ATOM 697 C CA . GLU A 1 93 ? -40.303 -0.948 69.272 1.00 80.88 93 GLU A CA 1
ATOM 698 C C . GLU A 1 93 ? -38.931 -0.571 68.690 1.00 80.88 93 GLU A C 1
ATOM 700 O O . GLU A 1 93 ? -38.806 -0.371 67.476 1.00 80.88 93 GLU A O 1
ATOM 705 N N . LEU A 1 94 ? -37.883 -0.525 69.522 1.00 82.94 94 LEU A N 1
ATOM 706 C CA . LEU A 1 94 ? -36.503 -0.309 69.079 1.00 82.94 94 LEU A CA 1
ATOM 707 C C . LEU A 1 94 ? -36.011 -1.444 68.178 1.00 82.94 94 LEU A C 1
ATOM 709 O O . LEU A 1 94 ? -35.422 -1.171 67.129 1.00 82.94 94 LEU A O 1
ATOM 713 N N . ALA A 1 95 ? -36.287 -2.698 68.536 1.00 83.88 95 ALA A N 1
ATOM 714 C CA . ALA A 1 95 ? -35.922 -3.863 67.736 1.00 83.88 95 ALA A CA 1
ATOM 715 C C . ALA A 1 95 ? -36.612 -3.842 66.361 1.00 83.88 95 ALA A C 1
ATOM 717 O O . ALA A 1 95 ? -35.962 -4.033 65.331 1.00 83.88 95 ALA A O 1
ATOM 718 N N . GLN A 1 96 ? -37.906 -3.508 66.312 1.00 86.06 96 GLN A N 1
ATOM 719 C CA . GLN A 1 96 ? -38.644 -3.372 65.052 1.00 86.06 96 GLN A CA 1
ATOM 720 C C . GLN A 1 96 ? -38.156 -2.190 64.202 1.00 86.06 96 GLN A C 1
ATOM 722 O O . GLN A 1 96 ? -38.095 -2.293 62.972 1.00 86.06 96 GLN A O 1
ATOM 727 N N . ALA A 1 97 ? -37.797 -1.063 64.823 1.00 85.38 97 ALA A N 1
ATOM 728 C CA . ALA A 1 97 ? -37.221 0.084 64.123 1.00 85.38 97 ALA A CA 1
ATOM 729 C C . ALA A 1 97 ? -35.838 -0.247 63.534 1.00 85.38 97 ALA A C 1
ATOM 731 O O . ALA A 1 97 ? -35.549 0.105 62.388 1.00 85.38 97 ALA A O 1
ATOM 732 N N . GLN A 1 98 ? -35.007 -0.979 64.280 1.00 88.94 98 GLN A N 1
ATOM 733 C CA . GLN A 1 98 ? -33.713 -1.470 63.809 1.00 88.94 98 GLN A CA 1
ATOM 734 C C . GLN A 1 98 ? -33.868 -2.468 62.659 1.00 88.94 98 GLN A C 1
ATOM 736 O O . GLN A 1 98 ? -33.156 -2.364 61.661 1.00 88.94 98 GLN A O 1
ATOM 741 N N . GLU A 1 99 ? -34.818 -3.397 62.746 1.00 90.44 99 GLU A N 1
ATOM 742 C CA . GLU A 1 99 ? -35.054 -4.387 61.695 1.00 90.44 99 GLU A CA 1
ATOM 743 C C . GLU A 1 99 ? -35.554 -3.739 60.396 1.00 90.44 99 GLU A C 1
ATOM 745 O O . GLU A 1 99 ? -35.045 -4.053 59.315 1.00 90.44 99 GLU A O 1
ATOM 750 N N . LYS A 1 100 ? -36.455 -2.750 60.494 1.00 92.25 100 LYS A N 1
ATOM 751 C CA . LYS A 1 100 ? -36.861 -1.914 59.352 1.00 92.25 100 LYS A CA 1
ATOM 752 C C . LYS A 1 100 ? -35.674 -1.171 58.747 1.00 92.25 100 LYS A C 1
ATOM 754 O O . LYS A 1 100 ? -35.488 -1.215 57.534 1.00 92.25 100 LYS A O 1
ATOM 759 N N . ARG A 1 101 ? -34.822 -0.558 59.576 1.00 91.88 101 ARG A N 1
ATOM 760 C CA . ARG A 1 101 ? -33.640 0.164 59.091 1.00 91.88 101 ARG A CA 1
ATOM 761 C C . ARG A 1 101 ? -32.640 -0.758 58.394 1.00 91.88 101 ARG A C 1
ATOM 763 O O . ARG A 1 101 ? -32.072 -0.395 57.369 1.00 91.88 101 ARG A O 1
ATOM 770 N N . ILE A 1 102 ? -32.439 -1.965 58.920 1.00 93.81 102 ILE A N 1
ATOM 771 C CA . ILE A 1 102 ? -31.587 -2.988 58.303 1.00 93.81 102 ILE A CA 1
ATOM 772 C C . ILE A 1 102 ? -32.178 -3.453 56.965 1.00 93.81 102 ILE A C 1
ATOM 774 O O . ILE A 1 102 ? -31.418 -3.684 56.023 1.00 93.81 102 ILE A O 1
ATOM 778 N N . ALA A 1 103 ? -33.501 -3.600 56.861 1.00 94.00 103 ALA A N 1
ATOM 779 C CA . ALA A 1 103 ? -34.168 -3.952 55.609 1.00 94.00 103 ALA A CA 1
ATOM 780 C C . ALA A 1 103 ? -34.005 -2.851 54.546 1.00 94.00 103 ALA A C 1
ATOM 782 O O . ALA A 1 103 ? -33.562 -3.147 53.438 1.00 94.00 103 ALA A O 1
ATOM 783 N N . GLU A 1 104 ? -34.239 -1.585 54.905 1.00 94.12 104 GLU A N 1
ATOM 784 C CA . GLU A 1 104 ? -34.019 -0.429 54.021 1.00 94.12 104 GLU A CA 1
ATOM 785 C C . GLU A 1 104 ? -32.574 -0.362 53.511 1.00 94.12 104 GLU A C 1
ATOM 787 O O . GLU A 1 104 ? -32.340 -0.251 52.308 1.00 94.12 104 GLU A O 1
ATOM 792 N N . LEU A 1 105 ? -31.593 -0.499 54.410 1.00 94.56 105 LEU A N 1
ATOM 793 C CA . LEU A 1 105 ? -30.175 -0.491 54.042 1.00 94.56 105 LEU A CA 1
ATOM 794 C C . LEU A 1 105 ? -29.811 -1.664 53.125 1.00 94.56 105 LEU A C 1
ATOM 796 O O . LEU A 1 105 ? -28.997 -1.501 52.220 1.00 94.56 105 LEU A O 1
ATOM 800 N N . LYS A 1 106 ? -30.399 -2.851 53.325 1.00 95.38 106 LYS A N 1
ATOM 801 C CA . LYS A 1 106 ? -30.193 -4.003 52.430 1.00 95.38 106 LYS A CA 1
ATOM 802 C C . LYS A 1 106 ? -30.762 -3.742 51.037 1.00 95.38 106 LYS A C 1
ATOM 804 O O . LYS A 1 106 ? -30.106 -4.102 50.059 1.00 95.38 106 LYS A O 1
ATOM 809 N N . ASP A 1 107 ? -31.924 -3.102 50.946 1.00 95.75 107 ASP A N 1
ATOM 810 C CA . ASP A 1 107 ? -32.547 -2.738 49.672 1.00 95.75 107 ASP A CA 1
ATOM 811 C C . ASP A 1 107 ? -31.743 -1.657 48.935 1.00 95.75 107 ASP A C 1
ATOM 813 O O . ASP A 1 107 ? -31.518 -1.768 47.729 1.00 95.75 107 ASP A O 1
ATOM 817 N N . GLU A 1 108 ? -31.253 -0.637 49.644 1.00 95.31 108 GLU A N 1
ATOM 818 C CA . GLU A 1 108 ? -30.343 0.376 49.089 1.00 95.31 108 GLU A CA 1
ATOM 819 C C . GLU A 1 108 ? -29.040 -0.256 48.588 1.00 95.31 108 GLU A C 1
ATOM 821 O O . GLU A 1 108 ? -28.618 -0.015 47.457 1.00 95.31 108 GLU A O 1
ATOM 826 N N . LEU A 1 109 ? -28.437 -1.141 49.385 1.00 96.38 109 LEU A N 1
ATOM 827 C CA . LEU A 1 109 ? -27.224 -1.869 49.017 1.00 96.38 109 LEU A CA 1
ATOM 828 C C . LEU A 1 109 ? -27.461 -2.738 47.768 1.00 96.38 109 LEU A C 1
ATOM 830 O O . LEU A 1 109 ? -26.615 -2.786 46.872 1.00 96.38 109 LEU A O 1
ATOM 834 N N . ALA A 1 110 ? -28.612 -3.407 47.676 1.00 96.19 110 ALA A N 1
ATOM 835 C CA . ALA A 1 110 ? -28.982 -4.195 46.504 1.00 96.19 110 ALA A CA 1
ATOM 836 C C . ALA A 1 110 ? -29.115 -3.324 45.243 1.00 96.19 110 ALA A C 1
ATOM 838 O O . ALA A 1 110 ? -28.573 -3.696 44.201 1.00 96.19 110 ALA A O 1
ATOM 839 N N . LYS A 1 111 ? -29.757 -2.150 45.343 1.00 96.62 111 LYS A N 1
ATOM 840 C CA . LYS A 1 111 ? -29.883 -1.189 44.232 1.00 96.62 111 LYS A CA 1
ATOM 841 C C . LYS A 1 111 ? -28.523 -0.685 43.755 1.00 96.62 111 LYS A C 1
ATOM 843 O O . LYS A 1 111 ? -28.231 -0.768 42.567 1.00 96.62 111 LYS A O 1
ATOM 848 N N . VAL A 1 112 ? -27.658 -0.253 44.674 1.00 96.94 112 VAL A N 1
ATOM 849 C CA . VAL A 1 112 ? -26.314 0.245 44.331 1.00 96.94 112 VAL A CA 1
ATOM 850 C C . VAL A 1 112 ? -25.462 -0.851 43.684 1.00 96.94 112 VAL A C 1
ATOM 852 O O . VAL A 1 112 ? -24.738 -0.591 42.726 1.00 96.94 112 VAL A O 1
ATOM 855 N N . LYS A 1 113 ? -25.556 -2.100 44.158 1.00 97.06 113 LYS A N 1
ATOM 856 C CA . LYS A 1 113 ? -24.858 -3.236 43.531 1.00 97.06 113 LYS A CA 1
ATOM 857 C C . LYS A 1 113 ? -25.336 -3.508 42.108 1.00 97.06 113 LYS A C 1
ATOM 859 O O . LYS A 1 113 ? -24.513 -3.830 41.256 1.00 97.06 113 LYS A O 1
ATOM 864 N N . ASP A 1 114 ? -26.637 -3.405 41.864 1.00 97.31 114 ASP A N 1
ATOM 865 C CA . ASP A 1 114 ? -27.233 -3.590 40.541 1.00 97.31 114 ASP A CA 1
ATOM 866 C C . ASP A 1 114 ? -26.830 -2.457 39.579 1.00 97.31 114 ASP A C 1
ATOM 868 O O . ASP A 1 114 ? -26.399 -2.718 38.456 1.00 97.31 114 ASP A O 1
ATOM 872 N N . GLU A 1 115 ? -26.846 -1.203 40.037 1.00 96.94 115 GLU A N 1
ATOM 873 C CA . GLU A 1 115 ? -26.333 -0.052 39.280 1.00 96.94 115 GLU A CA 1
ATOM 874 C C . GLU A 1 115 ? -24.844 -0.192 38.947 1.00 96.94 115 GLU A C 1
ATOM 876 O O . GLU A 1 115 ? -24.443 0.008 37.800 1.00 96.94 115 GLU A O 1
ATOM 881 N N . LEU A 1 116 ? -24.027 -0.610 39.917 1.00 97.81 116 LEU A N 1
ATOM 882 C CA . LEU A 1 116 ? -22.603 -0.867 39.716 1.00 97.81 116 LEU A CA 1
ATOM 883 C C . LEU A 1 116 ? -22.373 -2.010 38.721 1.00 97.81 116 LEU A C 1
ATOM 885 O O . LEU A 1 116 ? -21.506 -1.903 37.855 1.00 97.81 116 LEU A O 1
ATOM 889 N N . ALA A 1 117 ? -23.160 -3.086 38.797 1.00 97.31 117 ALA A N 1
ATOM 890 C CA . ALA A 1 117 ? -23.076 -4.192 37.848 1.00 97.31 117 ALA A CA 1
ATOM 891 C C . ALA A 1 117 ? -23.431 -3.752 36.419 1.00 97.31 117 ALA A C 1
ATOM 893 O O . ALA A 1 117 ? -22.733 -4.136 35.478 1.00 97.31 117 ALA A O 1
ATOM 894 N N . ARG A 1 118 ? -24.464 -2.914 36.250 1.00 97.12 118 ARG A N 1
ATOM 895 C CA . ARG A 1 118 ? -24.815 -2.315 34.950 1.00 97.12 118 ARG A CA 1
ATOM 896 C C . ARG A 1 118 ? -23.706 -1.407 34.431 1.00 97.12 118 ARG A C 1
ATOM 898 O O . ARG A 1 118 ? -23.253 -1.607 33.312 1.00 97.12 118 ARG A O 1
ATOM 905 N N . ALA A 1 119 ? -23.195 -0.501 35.263 1.00 97.44 119 ALA A N 1
ATOM 906 C CA . ALA A 1 119 ? -22.094 0.382 34.887 1.00 97.44 119 ALA A CA 1
ATOM 907 C C . ALA A 1 119 ? -20.839 -0.410 34.481 1.00 97.44 119 ALA A C 1
ATOM 909 O O . ALA A 1 119 ? -20.181 -0.083 33.497 1.00 97.44 119 ALA A O 1
ATOM 910 N N . HIS A 1 120 ? -20.520 -1.495 35.192 1.00 97.81 120 HIS A N 1
ATOM 911 C CA . HIS A 1 120 ? -19.424 -2.390 34.820 1.00 97.81 120 HIS A CA 1
ATOM 912 C C . HIS A 1 120 ? -19.669 -3.095 33.483 1.00 97.81 120 HIS A C 1
ATOM 914 O O . HIS A 1 120 ? -18.733 -3.232 32.695 1.00 97.81 120 HIS A O 1
ATOM 920 N N . ALA A 1 121 ? -20.901 -3.533 33.213 1.00 97.94 121 ALA A N 1
ATOM 921 C CA . ALA A 1 121 ? -21.258 -4.125 31.929 1.00 97.94 121 ALA A CA 1
ATOM 922 C C . ALA A 1 121 ? -21.123 -3.107 30.784 1.00 97.94 121 ALA A C 1
ATOM 924 O O . ALA A 1 121 ? -20.545 -3.433 29.748 1.00 97.94 121 ALA A O 1
ATOM 925 N N . ASP A 1 122 ? -21.567 -1.868 30.991 1.00 97.75 122 ASP A N 1
ATOM 926 C CA . ASP A 1 122 ? -21.452 -0.788 30.006 1.00 97.75 122 ASP A CA 1
ATOM 927 C C . ASP A 1 122 ?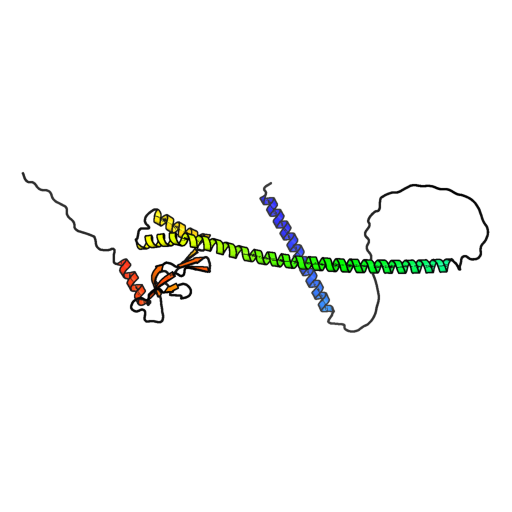 -19.988 -0.438 29.720 1.00 97.75 122 ASP A C 1
ATOM 929 O O . ASP A 1 122 ? -19.581 -0.353 28.559 1.00 97.75 122 ASP A O 1
ATOM 933 N N . LEU A 1 123 ? -19.162 -0.317 30.765 1.00 98.00 123 LEU A N 1
ATOM 934 C CA . LEU A 1 123 ? -17.721 -0.097 30.619 1.00 98.00 123 LEU A CA 1
ATOM 935 C C . LEU A 1 123 ? -17.040 -1.255 29.888 1.00 98.00 123 LEU A C 1
ATOM 937 O O . LEU A 1 123 ? -16.195 -1.023 29.023 1.00 98.00 123 LEU A O 1
ATOM 941 N N . TYR A 1 124 ? -17.414 -2.497 30.204 1.00 97.94 124 TYR A N 1
ATOM 942 C CA . TYR A 1 124 ? -16.889 -3.670 29.515 1.00 97.94 124 TYR A CA 1
ATOM 943 C C . TYR A 1 124 ? -17.245 -3.645 28.025 1.00 97.94 124 TYR A C 1
ATOM 945 O O . TYR A 1 124 ? -16.360 -3.837 27.189 1.00 97.94 124 TYR A O 1
ATOM 953 N N . ASN A 1 125 ? -18.504 -3.356 27.684 1.00 98.00 125 ASN A N 1
ATOM 954 C CA . ASN A 1 125 ? -18.965 -3.258 26.299 1.00 98.00 125 ASN A CA 1
ATOM 955 C C . ASN A 1 125 ? -18.223 -2.152 25.540 1.00 98.00 125 ASN A C 1
ATOM 957 O O . ASN A 1 125 ? -17.662 -2.414 24.475 1.00 98.00 125 ASN A O 1
ATOM 961 N N . LEU A 1 126 ? -18.114 -0.957 26.127 1.00 98.12 126 LEU A N 1
ATOM 962 C CA . LEU A 1 126 ? -17.372 0.160 25.541 1.00 98.12 126 LEU A CA 1
ATOM 963 C C . LEU A 1 126 ? -15.896 -0.195 25.316 1.00 98.12 126 LEU A C 1
ATOM 965 O O . LEU A 1 126 ? -15.314 0.130 24.280 1.00 98.12 126 LEU A O 1
ATOM 969 N N . GLN A 1 127 ? -15.281 -0.904 26.264 1.00 97.81 127 GLN A N 1
ATOM 970 C CA . GLN A 1 127 ? -13.906 -1.365 26.123 1.00 97.81 127 GLN A CA 1
ATOM 971 C C . GLN A 1 127 ? -13.762 -2.388 24.986 1.00 97.81 127 GLN A C 1
ATOM 973 O O . GLN A 1 127 ? -12.765 -2.351 24.260 1.00 97.81 127 GLN A O 1
ATOM 978 N N . GLN A 1 128 ? -14.739 -3.282 24.791 1.00 98.00 128 GLN A N 1
ATOM 979 C CA . GLN A 1 128 ? -14.738 -4.202 23.650 1.00 98.00 128 GLN A CA 1
ATOM 980 C C . GLN A 1 128 ? -14.884 -3.460 22.319 1.00 98.00 128 GLN A C 1
ATOM 982 O O . GLN A 1 128 ? -14.116 -3.734 21.396 1.00 98.00 128 GLN A O 1
ATOM 987 N N . GLU A 1 129 ? -15.797 -2.493 22.224 1.00 97.81 129 GLU A N 1
ATOM 988 C CA . GLU A 1 129 ? -15.978 -1.667 21.024 1.00 97.81 129 GLU A CA 1
ATOM 989 C C . GLU A 1 129 ? -14.712 -0.880 20.683 1.00 97.81 129 GLU A C 1
ATOM 991 O O . GLU A 1 129 ? -14.248 -0.911 19.541 1.00 97.81 129 GLU A O 1
ATOM 996 N N . TYR A 1 130 ? -14.090 -0.249 21.682 1.00 98.19 130 TYR A N 1
ATOM 997 C CA . TYR A 1 130 ? -12.833 0.470 21.501 1.00 98.19 130 TYR A CA 1
ATOM 998 C C . TYR A 1 130 ? -11.709 -0.457 21.033 1.00 98.19 130 TYR A C 1
ATOM 1000 O O . TYR A 1 130 ? -10.977 -0.131 20.098 1.00 98.19 130 TYR A O 1
ATOM 1008 N N . ASN A 1 131 ? -11.580 -1.639 21.639 1.00 97.62 131 ASN A N 1
ATOM 1009 C CA . ASN A 1 131 ? -10.580 -2.620 21.228 1.00 97.62 131 ASN A CA 1
ATOM 1010 C C . ASN A 1 131 ? -10.826 -3.118 19.798 1.00 97.62 131 ASN A C 1
ATOM 1012 O O . ASN A 1 131 ? -9.869 -3.282 19.038 1.00 97.62 131 ASN A O 1
ATOM 1016 N N . ALA A 1 132 ? -12.083 -3.348 19.416 1.00 97.19 132 ALA A N 1
ATOM 1017 C CA . ALA A 1 132 ? -12.453 -3.741 18.062 1.00 97.19 132 ALA A CA 1
ATOM 1018 C C . ALA A 1 132 ? -12.131 -2.631 17.050 1.00 97.19 132 ALA A C 1
ATOM 1020 O O . ALA A 1 132 ? -11.483 -2.901 16.037 1.00 97.19 132 ALA A O 1
ATOM 1021 N N . TYR A 1 133 ? -12.494 -1.384 17.356 1.00 96.69 133 TYR A N 1
ATOM 1022 C CA . TYR A 1 133 ? -12.157 -0.213 16.549 1.00 96.69 133 TYR A CA 1
ATOM 1023 C C . TYR A 1 133 ? -10.641 -0.052 16.401 1.00 96.69 133 TYR A C 1
ATOM 1025 O O . TYR A 1 133 ? -10.133 -0.012 15.285 1.00 96.69 133 TYR A O 1
ATOM 1033 N N . ALA A 1 134 ? -9.890 -0.068 17.504 1.00 96.88 134 ALA A N 1
ATOM 1034 C CA . ALA A 1 134 ? -8.439 0.074 17.482 1.00 96.88 134 ALA A CA 1
ATOM 1035 C C . ALA A 1 134 ? -7.758 -1.034 16.663 1.00 96.88 134 ALA A C 1
ATOM 1037 O O . ALA A 1 134 ? -6.796 -0.763 15.944 1.00 96.88 134 ALA A O 1
ATOM 1038 N N . ARG A 1 135 ? -8.246 -2.281 16.743 1.00 96.38 135 ARG A N 1
ATOM 1039 C CA . ARG A 1 135 ? -7.759 -3.391 15.905 1.00 96.38 135 ARG A CA 1
ATOM 1040 C C . ARG A 1 135 ? -8.055 -3.144 14.429 1.00 96.38 135 ARG A C 1
ATOM 1042 O O . ARG A 1 135 ? -7.157 -3.298 13.607 1.00 96.38 135 ARG A O 1
ATOM 1049 N N . ARG A 1 136 ? -9.282 -2.729 14.109 1.00 95.44 136 ARG A N 1
ATOM 1050 C CA . ARG A 1 136 ? -9.710 -2.431 12.740 1.00 95.44 136 ARG A CA 1
ATOM 1051 C C . ARG A 1 136 ? -8.897 -1.290 12.132 1.00 95.44 136 ARG A C 1
ATOM 1053 O O . ARG A 1 136 ? -8.292 -1.480 11.086 1.00 95.44 136 ARG A O 1
ATOM 1060 N N . THR A 1 137 ? -8.808 -0.147 12.805 1.00 95.75 137 THR A N 1
ATOM 1061 C CA . THR A 1 137 ? -8.064 1.014 12.303 1.00 95.75 137 THR A CA 1
ATOM 1062 C C . THR A 1 137 ? -6.593 0.676 12.089 1.00 95.75 137 THR A C 1
ATOM 1064 O O . THR A 1 137 ? -6.038 1.013 11.049 1.00 95.75 137 THR A O 1
ATOM 1067 N N . LYS A 1 138 ? -5.958 -0.056 13.017 1.00 94.88 138 LYS A N 1
ATOM 1068 C CA . LYS A 1 138 ? -4.563 -0.499 12.849 1.00 94.88 138 LYS A CA 1
ATOM 1069 C C . LYS A 1 138 ? -4.363 -1.377 11.612 1.00 94.88 138 LYS A C 1
ATOM 1071 O O . LYS A 1 138 ? -3.302 -1.292 11.004 1.00 94.88 138 LYS A O 1
ATOM 1076 N N . ALA A 1 139 ? -5.352 -2.190 11.242 1.00 93.75 139 ALA A N 1
ATOM 1077 C CA . ALA A 1 139 ? -5.311 -2.998 10.025 1.00 93.75 139 ALA A CA 1
ATOM 1078 C C . ALA A 1 139 ? -5.589 -2.176 8.750 1.00 93.75 139 ALA A C 1
ATOM 1080 O O . ALA A 1 139 ? -5.042 -2.486 7.696 1.00 93.75 139 ALA A O 1
ATOM 1081 N N . GLU A 1 140 ? -6.394 -1.114 8.834 1.00 94.31 140 GLU A N 1
ATOM 1082 C CA . GLU A 1 140 ? -6.716 -0.242 7.693 1.00 94.31 140 GLU A CA 1
ATOM 1083 C C . GLU A 1 140 ? -5.560 0.696 7.304 1.00 94.31 140 GLU A C 1
ATOM 1085 O O . GLU A 1 140 ? -5.363 0.952 6.118 1.00 94.31 140 GLU A O 1
ATOM 1090 N N . VAL A 1 141 ? -4.756 1.179 8.264 1.00 92.88 141 VAL A N 1
ATOM 1091 C CA . VAL A 1 141 ? -3.616 2.077 7.980 1.00 92.88 141 VAL A CA 1
ATOM 1092 C C . VAL A 1 141 ? -2.646 1.530 6.916 1.00 92.88 141 VAL A C 1
ATOM 1094 O O . VAL A 1 141 ? -2.394 2.255 5.952 1.00 92.88 141 VAL A O 1
ATOM 1097 N N . PRO A 1 142 ? -2.088 0.306 7.028 1.00 90.00 142 PRO A N 1
ATOM 1098 C CA . PRO A 1 142 ? -1.156 -0.205 6.021 1.00 90.00 142 PRO A CA 1
ATOM 1099 C C . PRO A 1 142 ? -1.827 -0.392 4.656 1.00 90.00 142 PRO A C 1
ATOM 1101 O O . PRO A 1 142 ? -1.239 -0.020 3.646 1.00 90.00 142 PRO A O 1
ATOM 1104 N N . LEU A 1 143 ? -3.079 -0.863 4.619 1.00 89.50 143 LEU A N 1
ATOM 1105 C CA . LEU A 1 143 ? -3.838 -1.016 3.373 1.00 89.50 143 LEU A CA 1
ATOM 1106 C C . LEU A 1 143 ? -4.023 0.328 2.659 1.00 89.50 143 LEU A C 1
ATOM 1108 O O . LEU A 1 143 ? -3.858 0.419 1.444 1.00 89.50 143 LEU A O 1
ATOM 1112 N N . GLN A 1 144 ? -4.323 1.388 3.412 1.00 91.50 144 GLN A N 1
ATOM 1113 C CA . GLN A 1 144 ? -4.483 2.724 2.850 1.00 91.50 144 GLN A CA 1
ATOM 1114 C C . GLN A 1 144 ? -3.147 3.318 2.386 1.00 91.50 144 GLN A C 1
ATOM 1116 O O . GLN A 1 144 ? -3.108 4.016 1.372 1.00 91.50 144 GLN A O 1
ATOM 1121 N N . GLN A 1 145 ? -2.048 3.032 3.092 1.00 90.00 145 GLN A N 1
ATOM 1122 C CA . GLN A 1 145 ? -0.705 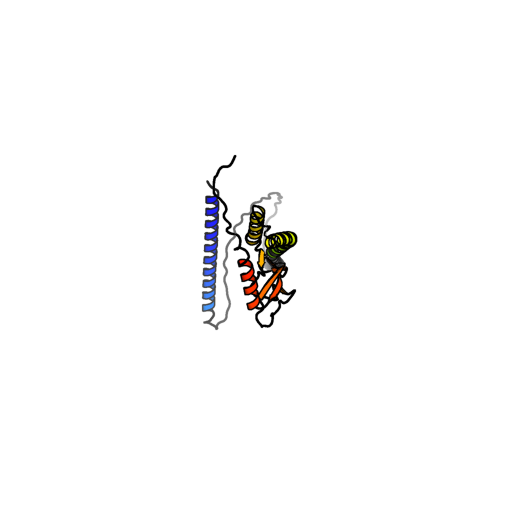3.419 2.655 1.00 90.00 145 GLN A CA 1
ATOM 1123 C C . GLN A 1 145 ? -0.328 2.720 1.346 1.00 90.00 145 GLN A C 1
ATOM 1125 O O . GLN A 1 145 ? 0.089 3.390 0.404 1.00 90.00 145 GLN A O 1
ATOM 1130 N N . GLU A 1 146 ? -0.534 1.406 1.249 1.00 89.12 146 GLU A N 1
ATOM 1131 C CA . GLU A 1 146 ? -0.287 0.633 0.027 1.00 89.12 146 GLU A CA 1
ATOM 1132 C C . GLU A 1 146 ? -1.152 1.122 -1.141 1.00 89.12 146 GLU A C 1
ATOM 1134 O O . GLU A 1 146 ? -0.648 1.307 -2.249 1.00 89.12 146 GLU A O 1
ATOM 1139 N N . ALA A 1 147 ? -2.433 1.416 -0.895 1.00 90.88 147 ALA A N 1
ATOM 1140 C CA . ALA A 1 147 ? -3.325 1.998 -1.895 1.00 90.88 147 ALA A CA 1
ATOM 1141 C C . ALA A 1 147 ? -2.865 3.396 -2.349 1.00 90.88 147 ALA A C 1
ATOM 1143 O O . ALA A 1 147 ? -2.915 3.713 -3.540 1.00 90.88 147 ALA A O 1
ATOM 1144 N N . GLY A 1 148 ? -2.379 4.224 -1.420 1.00 92.44 148 GLY A N 1
ATOM 1145 C CA . GLY A 1 148 ? -1.809 5.536 -1.725 1.00 92.44 148 GLY A CA 1
ATOM 1146 C C . GLY A 1 148 ? -0.555 5.434 -2.595 1.00 92.44 148 GLY A C 1
ATOM 1147 O O . GLY A 1 148 ? -0.462 6.105 -3.622 1.00 92.44 148 GLY A O 1
ATOM 1148 N N . VAL A 1 149 ? 0.374 4.541 -2.238 1.00 91.62 149 VAL A N 1
ATOM 1149 C CA . VAL A 1 149 ? 1.579 4.257 -3.034 1.00 91.62 149 VAL A CA 1
ATOM 1150 C C . VAL A 1 149 ? 1.200 3.771 -4.431 1.00 91.62 149 VAL A C 1
ATOM 1152 O O . VAL A 1 149 ? 1.702 4.306 -5.418 1.00 91.62 149 VAL A O 1
ATOM 1155 N N . ALA A 1 150 ? 0.262 2.827 -4.536 1.00 91.94 150 ALA A N 1
ATOM 1156 C CA . ALA A 1 150 ? -0.242 2.334 -5.814 1.00 91.94 150 ALA A CA 1
ATOM 1157 C C . ALA A 1 150 ? -0.800 3.463 -6.698 1.00 91.94 150 ALA A C 1
ATOM 1159 O O . ALA A 1 150 ? -0.528 3.497 -7.897 1.00 91.94 150 ALA A O 1
ATOM 1160 N N . SER A 1 151 ? -1.535 4.417 -6.118 1.00 93.81 151 SER A N 1
ATOM 1161 C CA . SER A 1 151 ? -2.057 5.574 -6.854 1.00 93.81 151 SER A CA 1
ATOM 1162 C C . SER A 1 151 ? -0.947 6.469 -7.408 1.00 93.81 151 SER A C 1
ATOM 1164 O O . SER A 1 151 ? -1.057 6.943 -8.538 1.00 93.81 151 SER A O 1
ATOM 1166 N N . VAL A 1 152 ? 0.116 6.709 -6.636 1.00 92.81 152 VAL A N 1
ATOM 1167 C CA . VAL A 1 152 ? 1.257 7.527 -7.081 1.00 92.81 152 VAL A CA 1
ATOM 1168 C C . VAL A 1 152 ? 2.033 6.813 -8.184 1.00 92.81 152 VAL A C 1
ATOM 1170 O O . VAL A 1 152 ? 2.336 7.417 -9.209 1.00 92.81 152 VAL A O 1
ATOM 1173 N N . VAL A 1 153 ? 2.308 5.518 -8.016 1.00 92.38 153 VAL A N 1
ATOM 1174 C CA . VAL A 1 153 ? 3.018 4.714 -9.024 1.00 92.38 153 VAL A CA 1
ATOM 1175 C C . VAL A 1 153 ? 2.214 4.637 -10.324 1.00 92.38 153 VAL A C 1
ATOM 1177 O O . VAL A 1 153 ? 2.786 4.786 -11.399 1.00 92.38 153 VAL A O 1
ATOM 1180 N N . ASN A 1 154 ? 0.886 4.511 -10.246 1.00 93.12 154 ASN A N 1
ATOM 1181 C CA . ASN A 1 154 ? 0.017 4.579 -11.423 1.00 93.12 154 ASN A CA 1
ATOM 1182 C C . ASN A 1 154 ? 0.109 5.924 -12.156 1.00 93.12 154 ASN A C 1
ATOM 1184 O O . ASN A 1 154 ? 0.106 5.943 -13.383 1.00 93.12 154 ASN A O 1
ATOM 1188 N N . ALA A 1 155 ? 0.226 7.043 -11.437 1.00 93.88 155 ALA A N 1
ATOM 1189 C CA . ALA A 1 155 ? 0.419 8.353 -12.062 1.00 93.88 155 ALA A CA 1
ATOM 1190 C C . ALA A 1 155 ? 1.803 8.492 -12.726 1.00 93.88 155 ALA A C 1
ATOM 1192 O O . ALA A 1 155 ? 1.939 9.192 -13.726 1.00 93.88 155 ALA A O 1
ATOM 1193 N N . LEU A 1 156 ? 2.821 7.804 -12.199 1.00 93.19 156 LEU A N 1
ATOM 1194 C CA . LEU A 1 156 ? 4.173 7.768 -12.765 1.00 93.19 156 LEU A CA 1
ATOM 1195 C C . LEU A 1 156 ? 4.334 6.759 -13.910 1.00 93.19 156 LEU A C 1
ATOM 1197 O O . LEU A 1 156 ? 5.378 6.740 -14.555 1.00 93.19 156 LEU A O 1
ATOM 1201 N N . MET A 1 157 ? 3.316 5.944 -14.189 1.00 91.06 157 MET A N 1
ATOM 1202 C CA . MET A 1 157 ? 3.403 4.846 -15.150 1.00 91.06 157 MET A CA 1
ATOM 1203 C C . MET A 1 157 ? 3.800 5.311 -16.556 1.00 91.06 157 MET A C 1
ATOM 1205 O O . MET A 1 157 ? 4.626 4.670 -17.192 1.00 91.06 157 MET A O 1
ATOM 1209 N N . GLY A 1 158 ? 3.276 6.453 -17.017 1.00 91.56 158 GLY A N 1
ATOM 1210 C CA . GLY A 1 158 ? 3.649 7.012 -18.323 1.00 91.56 158 GLY A CA 1
ATOM 1211 C C . GLY A 1 158 ? 5.135 7.370 -18.414 1.00 91.56 158 GLY A C 1
ATOM 1212 O O . GLY A 1 158 ? 5.773 7.084 -19.415 1.00 91.56 158 GLY A O 1
ATOM 1213 N N . VAL A 1 159 ? 5.716 7.896 -17.331 1.00 93.38 159 VAL A N 1
ATOM 1214 C CA . VAL A 1 159 ? 7.154 8.212 -17.272 1.00 93.38 159 VAL A CA 1
ATOM 1215 C C . VAL A 1 159 ? 7.994 6.938 -17.315 1.00 93.38 159 VAL A C 1
ATOM 1217 O O . VAL A 1 159 ? 9.041 6.906 -17.954 1.00 93.38 159 VAL A O 1
ATOM 1220 N N . LEU A 1 160 ? 7.542 5.881 -16.635 1.00 92.31 160 LEU A N 1
ATOM 1221 C CA . LEU A 1 160 ? 8.205 4.581 -16.688 1.00 92.31 160 LEU A CA 1
ATOM 1222 C C . LEU A 1 160 ? 8.123 3.977 -18.095 1.00 92.31 160 LEU A C 1
ATOM 1224 O O . LEU A 1 160 ? 9.121 3.461 -18.582 1.00 92.31 160 LEU A O 1
ATOM 1228 N N . ASP A 1 161 ? 6.984 4.111 -18.775 1.00 91.00 161 ASP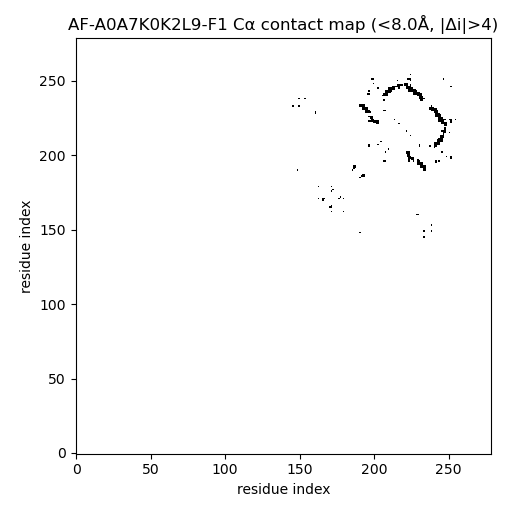 A N 1
ATOM 1229 C CA . ASP A 1 161 ? 6.827 3.663 -20.161 1.00 91.00 161 ASP A CA 1
ATOM 1230 C C . ASP A 1 161 ? 7.751 4.439 -21.121 1.00 91.00 161 ASP A C 1
ATOM 1232 O O . ASP A 1 161 ? 8.392 3.826 -21.974 1.00 91.00 161 ASP A O 1
ATOM 1236 N N . ASP A 1 162 ? 7.906 5.754 -20.941 1.00 92.00 162 ASP A N 1
ATOM 1237 C CA . ASP A 1 162 ? 8.834 6.574 -21.734 1.00 92.00 162 ASP A CA 1
ATOM 1238 C C . ASP A 1 162 ? 10.304 6.178 -21.506 1.00 92.00 162 ASP A C 1
ATOM 1240 O O . ASP A 1 162 ? 11.103 6.146 -22.445 1.00 92.00 162 ASP A O 1
ATOM 1244 N N . ILE A 1 163 ? 10.675 5.836 -20.266 1.00 91.75 163 ILE A N 1
ATOM 1245 C CA . ILE A 1 163 ? 12.012 5.314 -19.938 1.00 91.75 163 ILE A CA 1
ATOM 1246 C C . ILE A 1 163 ? 12.263 3.988 -20.665 1.00 91.75 163 ILE A C 1
ATOM 1248 O O . ILE A 1 163 ? 13.358 3.761 -21.180 1.00 91.75 163 ILE A O 1
ATOM 1252 N N . GLU A 1 164 ? 11.264 3.113 -20.736 1.00 89.00 164 GLU A N 1
ATOM 1253 C CA . GLU A 1 164 ? 11.375 1.832 -21.439 1.00 89.00 164 GLU A CA 1
ATOM 1254 C C . GLU A 1 164 ? 11.451 2.016 -22.948 1.00 89.00 164 GLU A C 1
ATOM 1256 O O . GLU A 1 164 ? 12.251 1.352 -23.606 1.00 89.00 164 GLU A O 1
ATOM 1261 N N . LEU A 1 165 ? 10.688 2.960 -23.494 1.00 89.56 165 LEU A N 1
ATOM 1262 C CA . LEU A 1 165 ? 10.785 3.336 -24.897 1.00 89.56 165 LEU A CA 1
ATOM 1263 C C . LEU A 1 165 ? 12.199 3.836 -25.228 1.00 89.56 165 LEU A C 1
ATOM 1265 O O . LEU A 1 165 ? 12.824 3.349 -26.170 1.00 89.56 165 LEU A O 1
ATOM 1269 N N . ALA A 1 166 ? 12.754 4.723 -24.398 1.00 90.56 166 ALA A N 1
ATOM 1270 C CA . ALA A 1 166 ? 14.132 5.188 -24.537 1.00 90.56 166 ALA A CA 1
ATOM 1271 C C . ALA A 1 166 ? 15.159 4.047 -24.401 1.00 90.56 166 ALA A C 1
ATOM 1273 O O . ALA A 1 166 ? 16.211 4.083 -25.040 1.00 90.56 166 ALA A O 1
ATOM 1274 N N . ARG A 1 167 ? 14.868 3.009 -23.603 1.00 89.25 167 ARG A N 1
ATOM 1275 C CA . ARG A 1 167 ? 15.713 1.808 -23.486 1.00 89.25 167 ARG A CA 1
ATOM 1276 C C . ARG A 1 167 ? 15.743 1.003 -24.777 1.00 89.25 167 ARG A C 1
ATOM 1278 O O . ARG A 1 167 ? 16.811 0.563 -25.186 1.00 89.25 167 ARG A O 1
ATOM 1285 N N . VAL A 1 168 ? 14.587 0.816 -25.411 1.00 87.56 168 VAL A N 1
ATOM 1286 C CA . VAL A 1 168 ? 14.466 0.082 -26.680 1.00 87.56 168 VAL A CA 1
ATOM 1287 C C . VAL A 1 168 ? 15.187 0.811 -27.817 1.00 87.56 168 VAL A C 1
ATOM 1289 O O . VAL A 1 168 ? 15.760 0.159 -28.685 1.00 87.56 168 VAL A O 1
ATOM 1292 N N . HIS A 1 169 ? 15.203 2.145 -27.792 1.00 89.50 169 HIS A N 1
ATOM 1293 C CA . HIS A 1 169 ? 15.892 2.975 -28.786 1.00 89.50 169 HIS A CA 1
ATOM 1294 C C . HIS A 1 169 ? 17.366 3.280 -28.461 1.00 89.50 169 HIS A C 1
ATOM 1296 O O . HIS A 1 169 ? 18.013 3.987 -29.226 1.00 89.50 169 HIS A O 1
ATOM 1302 N N . ASP A 1 170 ? 17.917 2.729 -27.372 1.00 87.56 170 ASP A N 1
ATOM 1303 C CA . ASP A 1 170 ? 19.297 2.977 -26.916 1.00 87.56 170 ASP A CA 1
ATOM 1304 C C . ASP A 1 170 ? 19.615 4.475 -26.662 1.00 87.56 170 ASP A C 1
ATOM 1306 O O . ASP A 1 170 ? 20.744 4.958 -26.824 1.00 87.56 170 ASP A O 1
ATOM 1310 N N . ASP A 1 171 ? 18.596 5.211 -26.210 1.00 89.56 171 ASP A N 1
ATOM 1311 C CA . ASP A 1 171 ? 18.651 6.634 -25.848 1.00 89.56 171 ASP A CA 1
ATOM 1312 C C . ASP A 1 171 ? 18.950 6.853 -24.350 1.00 89.56 171 ASP A C 1
ATOM 1314 O O . ASP A 1 171 ? 19.195 7.974 -23.897 1.00 89.56 171 ASP A O 1
ATOM 1318 N N . LEU A 1 172 ? 18.992 5.780 -23.551 1.00 86.06 172 LEU A N 1
ATOM 1319 C CA . LEU A 1 172 ? 19.359 5.806 -22.128 1.00 86.06 172 LEU A CA 1
ATOM 1320 C C . LEU A 1 172 ? 20.879 5.921 -21.912 1.00 86.06 172 LEU A C 1
ATOM 1322 O O . LEU A 1 172 ? 21.497 5.109 -21.223 1.00 86.06 172 LEU A O 1
ATOM 1326 N N . LYS A 1 173 ? 21.500 6.962 -22.467 1.00 87.06 173 LYS A N 1
ATOM 1327 C CA . LYS A 1 173 ? 22.942 7.219 -22.336 1.00 87.06 173 LYS A CA 1
ATOM 1328 C C . LYS A 1 173 ? 23.239 8.342 -21.339 1.00 87.06 173 LYS A C 1
ATOM 1330 O O . LYS A 1 173 ? 22.438 9.249 -21.107 1.00 87.06 173 LYS A O 1
ATOM 1335 N N . GLY A 1 174 ? 24.425 8.285 -20.731 1.00 89.94 174 GLY A N 1
ATOM 1336 C CA . GLY A 1 174 ? 24.937 9.337 -19.850 1.00 89.94 174 GLY A CA 1
ATOM 1337 C C . GLY A 1 174 ? 24.082 9.586 -18.599 1.00 89.94 174 GLY A C 1
ATOM 1338 O O . GLY A 1 174 ? 23.715 8.661 -17.873 1.00 89.94 174 GLY A O 1
ATOM 1339 N N . SER A 1 175 ? 23.797 10.859 -18.315 1.00 90.06 175 SER A N 1
ATOM 1340 C CA . SER A 1 175 ? 23.080 11.284 -17.105 1.00 90.06 175 SER A CA 1
ATOM 1341 C C . SER A 1 175 ? 21.625 10.818 -17.069 1.00 90.06 175 SER A C 1
ATOM 1343 O O . SER A 1 175 ? 21.124 10.515 -15.988 1.00 90.06 175 SER A O 1
ATOM 1345 N N . PHE A 1 176 ? 20.958 10.723 -18.222 1.00 90.06 176 PHE A N 1
ATOM 1346 C CA . PHE A 1 176 ? 19.559 10.306 -18.291 1.00 90.06 176 PHE A CA 1
ATOM 1347 C C . PHE A 1 176 ? 19.386 8.841 -17.871 1.00 90.06 176 PHE A C 1
ATOM 1349 O O . PHE A 1 176 ? 18.572 8.552 -16.996 1.00 90.06 176 PHE A O 1
ATOM 1356 N N . GLY A 1 177 ? 20.240 7.942 -18.378 1.00 91.25 177 GLY A N 1
ATOM 1357 C CA . GLY A 1 177 ? 20.276 6.540 -17.945 1.00 91.25 177 GLY A CA 1
ATOM 1358 C C . GLY A 1 177 ? 20.514 6.393 -16.438 1.00 91.25 177 GLY A C 1
ATOM 1359 O O . GLY A 1 177 ? 19.795 5.664 -15.760 1.00 91.25 177 GLY A O 1
ATOM 1360 N N . ALA A 1 178 ? 21.450 7.165 -15.874 1.00 93.00 178 ALA A N 1
ATOM 1361 C CA . ALA A 1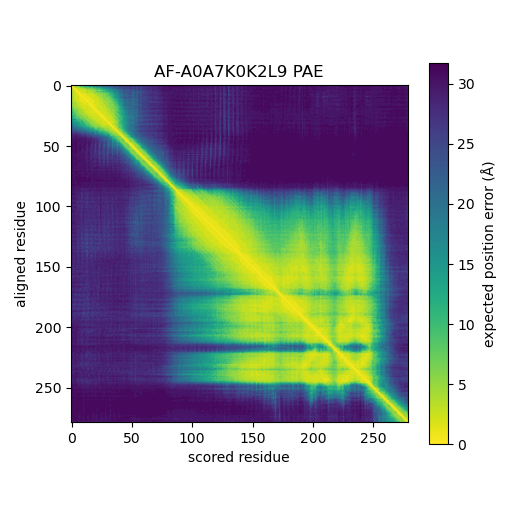 178 ? 21.718 7.141 -14.435 1.00 93.00 178 ALA A CA 1
ATOM 1362 C C . ALA A 1 178 ? 20.524 7.617 -13.584 1.00 93.00 178 ALA A C 1
ATOM 1364 O O . ALA A 1 178 ? 20.313 7.104 -12.484 1.00 93.00 178 ALA A O 1
ATOM 1365 N N . VAL A 1 179 ? 19.750 8.598 -14.062 1.00 93.56 179 VAL A N 1
ATOM 1366 C CA . VAL A 1 179 ? 18.527 9.061 -13.386 1.00 93.56 179 VAL A CA 1
ATOM 1367 C C . VAL A 1 179 ? 17.423 8.010 -13.486 1.00 93.56 179 VAL A C 1
ATOM 1369 O O . VAL A 1 179 ? 16.792 7.723 -12.472 1.00 93.56 179 VAL A O 1
ATOM 1372 N N . ALA A 1 180 ? 17.237 7.395 -14.657 1.00 92.69 180 ALA A N 1
ATOM 1373 C CA . ALA A 1 180 ? 16.265 6.325 -14.862 1.00 92.69 180 ALA A CA 1
ATOM 1374 C C . ALA A 1 180 ? 16.529 5.129 -13.933 1.00 92.69 180 ALA A C 1
ATOM 1376 O O . ALA A 1 180 ? 15.644 4.732 -13.178 1.00 92.69 180 ALA A O 1
ATOM 1377 N N . THR A 1 181 ? 17.768 4.629 -13.882 1.00 92.12 181 THR A N 1
ATOM 1378 C CA . THR A 1 181 ? 18.141 3.531 -12.975 1.00 92.12 181 THR A CA 1
ATOM 1379 C C . THR A 1 181 ? 17.936 3.906 -11.508 1.00 92.12 181 THR A C 1
ATOM 1381 O O . THR A 1 181 ? 17.429 3.105 -10.727 1.00 92.12 181 THR A O 1
ATOM 1384 N N . LYS A 1 182 ? 18.294 5.134 -11.105 1.00 94.00 182 LYS A N 1
ATOM 1385 C CA . LYS A 1 182 ? 18.076 5.597 -9.724 1.00 94.00 182 LYS A CA 1
ATOM 1386 C C . LYS A 1 182 ? 16.596 5.703 -9.379 1.00 94.00 182 LYS A C 1
ATOM 1388 O O . LYS A 1 182 ? 16.227 5.389 -8.249 1.00 94.00 182 LYS A O 1
ATOM 1393 N N . LEU A 1 183 ? 15.762 6.151 -10.315 1.00 92.94 183 LEU A N 1
ATOM 1394 C CA . LEU A 1 183 ? 14.317 6.216 -10.133 1.00 92.94 183 LEU A CA 1
ATOM 1395 C C . LEU A 1 183 ? 13.744 4.812 -9.925 1.00 92.94 183 LEU A C 1
ATOM 1397 O O . LEU A 1 183 ? 13.081 4.581 -8.917 1.00 92.94 183 LEU A O 1
ATOM 1401 N N . GLU A 1 184 ? 14.062 3.873 -10.818 1.00 91.75 184 GLU A N 1
ATOM 1402 C CA . GLU A 1 184 ? 13.646 2.468 -10.716 1.00 91.75 184 GLU A CA 1
ATOM 1403 C C . GLU A 1 184 ? 14.092 1.852 -9.379 1.00 91.75 184 GLU A C 1
ATOM 1405 O O . GLU A 1 184 ? 13.271 1.311 -8.640 1.00 91.75 184 GLU A O 1
ATOM 1410 N N . GLN A 1 185 ? 15.358 2.037 -8.992 1.00 93.44 185 GLN A N 1
ATOM 1411 C CA . GLN A 1 185 ? 15.896 1.527 -7.728 1.00 93.44 185 GLN A CA 1
ATOM 1412 C C . GLN A 1 185 ? 15.227 2.158 -6.496 1.00 93.44 185 GLN A C 1
ATOM 1414 O O . GLN A 1 185 ? 15.017 1.490 -5.481 1.00 93.44 185 GLN A O 1
ATOM 1419 N N . THR A 1 186 ? 14.880 3.446 -6.568 1.00 93.56 186 THR A N 1
ATOM 1420 C CA . THR A 1 186 ? 14.167 4.155 -5.494 1.00 93.56 186 THR A CA 1
ATOM 1421 C C . THR A 1 186 ? 12.747 3.611 -5.346 1.00 93.56 186 THR A C 1
ATOM 1423 O O . THR A 1 186 ? 12.292 3.386 -4.223 1.00 93.56 186 THR A O 1
ATOM 1426 N N . LEU A 1 187 ? 12.059 3.367 -6.464 1.00 92.19 187 LEU A N 1
ATOM 1427 C CA . LEU A 1 187 ? 10.726 2.766 -6.483 1.00 92.19 187 LEU A CA 1
ATOM 1428 C C . LEU A 1 187 ? 10.743 1.330 -5.940 1.00 92.19 187 LEU A C 1
ATOM 1430 O O . LEU A 1 187 ? 9.874 0.960 -5.149 1.00 92.19 187 LEU A O 1
ATOM 1434 N N . GLU A 1 188 ? 11.763 0.548 -6.277 1.00 92.19 188 GLU A N 1
ATOM 1435 C CA . GLU A 1 188 ? 11.926 -0.810 -5.759 1.00 92.19 188 GLU A CA 1
ATOM 1436 C C . GLU A 1 188 ? 12.236 -0.826 -4.255 1.00 92.19 188 GLU A C 1
ATOM 1438 O O . GLU A 1 188 ? 11.559 -1.509 -3.486 1.00 92.19 188 GLU A O 1
ATOM 1443 N N . THR A 1 189 ? 13.211 -0.030 -3.810 1.00 92.06 189 THR A N 1
ATOM 1444 C CA . THR A 1 189 ? 13.695 -0.059 -2.419 1.00 92.06 189 THR A CA 1
ATOM 1445 C C . THR A 1 189 ? 12.682 0.536 -1.441 1.00 92.06 189 THR A C 1
ATOM 1447 O O . THR A 1 189 ? 12.437 -0.036 -0.380 1.00 92.06 189 THR A O 1
ATOM 1450 N N . ASN A 1 190 ? 12.079 1.678 -1.786 1.00 90.56 190 ASN A N 1
ATOM 1451 C CA . ASN A 1 190 ? 11.224 2.422 -0.855 1.00 90.56 190 ASN A CA 1
ATOM 1452 C C . ASN A 1 190 ? 9.748 2.040 -0.968 1.00 90.56 190 ASN A C 1
ATOM 1454 O O . ASN A 1 190 ? 9.027 2.074 0.027 1.00 90.56 190 ASN A O 1
ATOM 1458 N N . PHE A 1 191 ? 9.294 1.685 -2.172 1.00 90.19 191 PHE A N 1
ATOM 1459 C CA . PHE A 1 191 ? 7.878 1.461 -2.465 1.00 90.19 191 PHE A CA 1
ATOM 1460 C C . PHE A 1 191 ? 7.569 0.020 -2.882 1.00 90.19 191 PHE A C 1
ATOM 1462 O O . PHE A 1 191 ? 6.413 -0.289 -3.168 1.00 90.19 191 PHE A O 1
ATOM 1469 N N . LYS A 1 192 ? 8.572 -0.875 -2.880 1.00 91.94 192 LYS A N 1
ATOM 1470 C CA . LYS A 1 192 ? 8.434 -2.292 -3.260 1.00 91.94 192 LYS A CA 1
ATOM 1471 C C . LYS A 1 192 ? 7.809 -2.468 -4.647 1.00 91.94 192 LYS A C 1
ATOM 1473 O O . LYS A 1 192 ? 7.074 -3.431 -4.879 1.00 91.94 192 LYS A O 1
ATOM 1478 N N . VAL A 1 193 ? 8.071 -1.521 -5.547 1.00 92.06 193 VAL A N 1
ATOM 1479 C CA . VAL A 1 193 ? 7.629 -1.599 -6.937 1.00 92.06 193 VAL A CA 1
ATOM 1480 C C . VAL A 1 193 ? 8.555 -2.557 -7.666 1.00 92.06 193 VAL A C 1
ATOM 1482 O O . VAL A 1 193 ? 9.763 -2.343 -7.680 1.00 92.06 193 VAL A O 1
ATOM 1485 N N . LYS A 1 194 ? 8.007 -3.593 -8.293 1.00 90.94 194 LYS A N 1
ATOM 1486 C CA . LYS A 1 194 ? 8.783 -4.474 -9.167 1.00 90.94 194 LYS A CA 1
ATOM 1487 C C . LYS A 1 194 ? 8.219 -4.448 -10.570 1.00 90.94 194 LYS A C 1
ATOM 1489 O O . LYS A 1 194 ? 7.006 -4.528 -10.772 1.00 90.94 194 LYS A O 1
ATOM 1494 N N . ARG A 1 195 ? 9.128 -4.362 -11.531 1.00 91.31 195 ARG A N 1
ATOM 1495 C CA . ARG A 1 195 ? 8.840 -4.618 -12.935 1.00 91.31 195 ARG A CA 1
ATOM 1496 C C . ARG A 1 195 ? 8.885 -6.125 -13.181 1.00 91.31 195 ARG A C 1
ATOM 1498 O O . ARG A 1 195 ? 9.740 -6.807 -12.621 1.00 91.31 195 ARG A O 1
ATOM 1505 N N . TYR A 1 196 ? 7.992 -6.632 -14.020 1.00 91.31 196 TYR A N 1
ATOM 1506 C CA . TYR A 1 196 ? 7.987 -8.033 -14.434 1.00 91.31 196 TYR A CA 1
ATOM 1507 C C . TYR A 1 196 ? 7.560 -8.192 -15.898 1.00 91.31 196 TYR A C 1
ATOM 1509 O O . TYR A 1 196 ? 7.112 -7.237 -16.543 1.00 91.31 196 TYR A O 1
ATOM 1517 N N . GLY A 1 197 ? 7.709 -9.418 -16.400 1.00 86.75 197 GLY A N 1
ATOM 1518 C CA . GLY A 1 197 ? 7.405 -9.776 -17.776 1.00 86.75 197 GLY A CA 1
ATOM 1519 C C . GLY A 1 197 ? 8.546 -9.385 -18.702 1.00 86.75 197 GLY A C 1
ATOM 1520 O O . GLY A 1 197 ? 8.325 -8.633 -19.642 1.00 86.75 197 GLY A O 1
ATOM 1521 N N . ALA A 1 198 ? 9.766 -9.829 -18.398 1.00 88.62 198 ALA A N 1
ATOM 1522 C CA . ALA A 1 198 ? 10.921 -9.671 -19.271 1.00 88.62 198 ALA A CA 1
ATOM 1523 C C . ALA A 1 198 ? 10.911 -10.729 -20.386 1.00 88.62 198 ALA A C 1
ATOM 1525 O O . ALA A 1 198 ? 10.271 -11.777 -20.287 1.00 88.62 198 ALA A O 1
ATOM 1526 N N . LYS A 1 199 ? 11.649 -10.465 -21.470 1.00 87.62 199 LYS A N 1
ATOM 1527 C CA . LYS A 1 199 ? 11.845 -11.450 -22.539 1.00 87.62 199 LYS A CA 1
ATOM 1528 C C . LYS A 1 199 ? 12.488 -12.720 -21.969 1.00 87.62 199 LYS A C 1
ATOM 1530 O O . LYS A 1 199 ? 13.524 -12.643 -21.317 1.00 87.62 199 LYS A O 1
ATOM 1535 N N . GLY A 1 200 ? 11.889 -13.872 -22.258 1.00 86.50 200 GLY A N 1
ATOM 1536 C CA . GLY A 1 200 ? 12.304 -15.186 -21.769 1.00 86.50 200 GLY A CA 1
ATOM 1537 C C . GLY A 1 200 ? 11.603 -15.648 -20.488 1.00 86.50 200 GLY A C 1
ATOM 1538 O O . GLY A 1 200 ? 11.720 -16.824 -20.143 1.00 86.50 200 GLY A O 1
ATOM 1539 N N . ASP A 1 201 ? 10.844 -14.783 -19.806 1.00 88.62 201 ASP A N 1
ATOM 1540 C CA . ASP A 1 201 ? 10.088 -15.178 -18.614 1.00 88.62 201 ASP A CA 1
ATOM 1541 C C . ASP A 1 201 ? 8.957 -16.161 -18.964 1.00 88.62 201 ASP A C 1
ATOM 1543 O O . ASP A 1 201 ? 8.407 -16.168 -20.070 1.00 88.62 201 ASP A O 1
ATOM 1547 N N . THR A 1 202 ? 8.582 -17.008 -18.000 1.00 91.00 202 THR A N 1
ATOM 1548 C CA . THR A 1 202 ? 7.455 -17.940 -18.167 1.00 91.00 202 THR A CA 1
ATOM 1549 C C . THR A 1 202 ? 6.135 -17.173 -18.196 1.00 91.00 202 THR A C 1
ATOM 1551 O O . THR A 1 202 ? 5.893 -16.301 -17.361 1.00 91.00 202 THR A O 1
ATOM 1554 N N . PHE A 1 203 ? 5.252 -17.514 -19.134 1.00 90.56 203 PHE A N 1
ATOM 1555 C CA . PHE A 1 203 ? 3.953 -16.862 -19.246 1.00 90.56 203 PHE A CA 1
ATOM 1556 C C . PHE A 1 203 ? 2.980 -17.344 -18.153 1.00 90.56 203 PHE A C 1
ATOM 1558 O O . PHE A 1 203 ? 2.475 -18.462 -18.208 1.00 90.56 203 PHE A O 1
ATOM 1565 N N . ASP A 1 204 ? 2.693 -16.485 -17.172 1.00 91.50 204 ASP A N 1
ATOM 1566 C CA . ASP A 1 204 ? 1.575 -16.631 -16.228 1.00 91.50 204 ASP A CA 1
ATOM 1567 C C . ASP A 1 204 ? 0.340 -15.797 -16.651 1.00 91.50 204 ASP A C 1
ATOM 1569 O O . ASP A 1 204 ? 0.444 -14.569 -16.698 1.00 91.50 204 ASP A O 1
ATOM 1573 N N . PRO A 1 205 ? -0.839 -16.408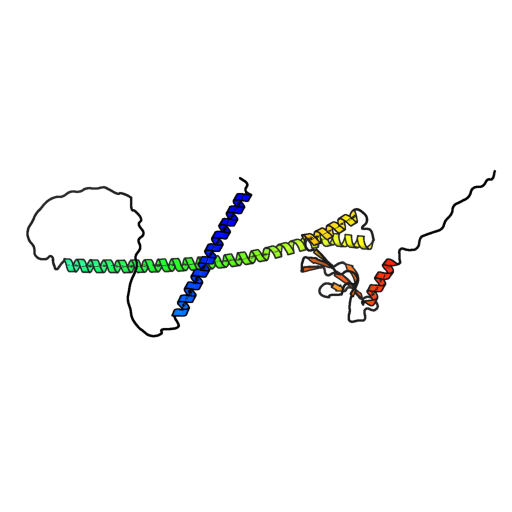 -16.891 1.00 90.12 205 PRO A N 1
ATOM 1574 C CA . PRO A 1 205 ? -2.083 -15.693 -17.202 1.00 90.12 205 PRO A CA 1
ATOM 1575 C C . PRO A 1 205 ? -2.567 -14.698 -16.134 1.00 90.12 205 PRO A C 1
ATOM 1577 O O . PRO A 1 205 ? -3.344 -13.800 -16.450 1.00 90.12 205 PRO A O 1
ATOM 1580 N N . ASN A 1 206 ? -2.156 -14.849 -14.870 1.00 91.06 206 ASN A N 1
ATOM 1581 C CA . ASN A 1 206 ? -2.552 -13.928 -13.797 1.00 91.06 206 ASN A CA 1
ATOM 1582 C C . ASN A 1 206 ? -1.749 -12.622 -13.817 1.00 91.06 206 ASN A C 1
ATOM 1584 O O . ASN A 1 206 ? -2.215 -11.598 -13.318 1.00 91.06 206 ASN A O 1
ATOM 1588 N N . LEU A 1 207 ? -0.533 -12.667 -14.365 1.00 91.25 207 LEU A N 1
ATOM 1589 C CA . LEU A 1 207 ? 0.400 -11.542 -14.398 1.00 91.25 207 LEU A CA 1
ATOM 1590 C C . LEU A 1 207 ? 0.505 -10.944 -15.805 1.00 91.25 207 LEU A C 1
ATOM 1592 O O . LEU A 1 207 ? 0.711 -9.744 -15.966 1.00 91.25 207 LEU A O 1
ATOM 1596 N N . HIS A 1 208 ? 0.337 -11.756 -16.842 1.00 93.94 208 HIS A N 1
ATOM 1597 C CA . HIS A 1 208 ? 0.597 -11.361 -18.216 1.00 93.94 208 HIS A CA 1
ATOM 1598 C C . HIS A 1 208 ? -0.671 -11.344 -19.064 1.00 93.94 208 HIS A C 1
ATOM 1600 O O . HIS A 1 208 ? -1.492 -12.259 -19.036 1.00 93.94 208 HIS A O 1
ATOM 1606 N N . GLN A 1 209 ? -0.778 -10.313 -19.895 1.00 93.81 209 GLN A N 1
ATOM 1607 C CA . GLN A 1 209 ? -1.789 -10.195 -20.930 1.00 93.81 209 GLN A CA 1
ATOM 1608 C C . GLN A 1 209 ? -1.154 -10.517 -22.285 1.00 93.81 209 GLN A C 1
ATOM 1610 O O . GLN A 1 209 ? -0.370 -9.735 -22.824 1.00 93.81 209 GLN A O 1
ATOM 1615 N N . ALA A 1 210 ? -1.504 -11.672 -22.851 1.00 92.44 210 ALA A N 1
ATOM 1616 C CA . ALA A 1 210 ? -1.082 -12.036 -24.197 1.00 92.44 210 ALA A CA 1
ATOM 1617 C C . ALA A 1 210 ? -1.863 -11.216 -25.234 1.00 92.44 210 ALA A C 1
ATOM 1619 O O . ALA A 1 210 ? -3.086 -11.324 -25.322 1.00 92.44 210 ALA A O 1
ATOM 1620 N N . ILE A 1 211 ? -1.156 -10.405 -26.020 1.00 92.69 211 ILE A N 1
ATOM 1621 C CA . ILE A 1 211 ? -1.741 -9.637 -27.134 1.00 92.69 211 ILE A CA 1
ATOM 1622 C C . ILE A 1 211 ? -1.592 -10.345 -28.479 1.00 92.69 211 ILE A C 1
ATOM 1624 O O . ILE A 1 211 ? -2.426 -10.167 -29.363 1.00 92.69 211 ILE A O 1
ATOM 1628 N N . GLN A 1 212 ? -0.541 -11.148 -28.636 1.00 89.88 212 GLN A N 1
ATOM 1629 C CA . GLN A 1 212 ? -0.241 -11.869 -29.866 1.00 89.88 212 GLN A CA 1
ATOM 1630 C C . GLN A 1 212 ? 0.517 -13.163 -29.544 1.00 89.88 212 GLN A C 1
ATOM 1632 O O . GLN A 1 212 ? 1.211 -13.246 -28.529 1.00 89.88 212 GLN A O 1
ATOM 1637 N N . MET A 1 213 ? 0.389 -14.165 -30.416 1.00 86.81 213 MET A N 1
ATOM 1638 C CA . MET A 1 213 ? 1.246 -15.353 -30.421 1.00 86.81 213 MET A CA 1
ATOM 1639 C C . MET A 1 213 ? 2.249 -15.264 -31.573 1.00 86.81 213 MET A C 1
ATOM 1641 O O . MET A 1 213 ? 1.870 -14.862 -32.676 1.00 86.81 213 MET A O 1
ATOM 1645 N N . SER A 1 214 ? 3.511 -15.618 -31.326 1.00 83.44 214 SER A N 1
ATOM 1646 C CA . SER A 1 214 ? 4.537 -15.676 -32.368 1.00 83.44 214 SER A CA 1
ATOM 1647 C C . SER A 1 214 ? 4.438 -16.954 -33.208 1.00 83.44 214 SER A C 1
ATOM 1649 O O . SER A 1 214 ? 3.802 -17.944 -32.832 1.00 83.44 214 SER A O 1
ATOM 1651 N N . GLU A 1 215 ? 5.023 -16.914 -34.405 1.00 73.44 215 GLU A N 1
ATOM 1652 C CA . GLU A 1 215 ? 5.000 -18.035 -35.343 1.00 73.44 215 GLU A CA 1
ATOM 1653 C C . GLU A 1 215 ? 5.732 -19.246 -34.738 1.00 73.44 215 GLU A C 1
ATOM 1655 O O . GLU A 1 215 ? 6.878 -19.145 -34.305 1.00 73.44 215 GLU A O 1
ATOM 1660 N N . GLY A 1 216 ? 5.062 -20.403 -34.681 1.00 65.88 216 GLY A N 1
ATOM 1661 C CA . GLY A 1 216 ? 5.596 -21.601 -34.020 1.00 65.88 216 GLY A CA 1
ATOM 1662 C C . GLY A 1 216 ? 5.249 -21.727 -32.530 1.00 65.88 216 GLY A C 1
ATOM 1663 O O . GLY A 1 216 ? 5.867 -22.528 -31.825 1.00 65.88 216 GLY A O 1
ATOM 1664 N N . ALA A 1 217 ? 4.247 -20.987 -32.041 1.00 60.72 217 ALA A N 1
ATOM 1665 C CA . ALA A 1 217 ? 3.693 -21.115 -30.689 1.00 60.72 217 ALA A CA 1
ATOM 1666 C C . ALA A 1 217 ? 2.880 -22.416 -30.440 1.00 60.72 217 ALA A C 1
ATOM 1668 O O . ALA A 1 217 ? 1.943 -22.423 -29.643 1.00 60.72 217 ALA A O 1
ATOM 1669 N N . GLU A 1 218 ? 3.215 -23.527 -31.104 1.00 56.88 218 GLU A N 1
ATOM 1670 C CA . GLU A 1 218 ? 2.604 -24.839 -30.860 1.00 56.88 218 GLU A CA 1
ATOM 1671 C C . GLU A 1 218 ? 3.372 -25.577 -29.754 1.00 56.88 218 GLU A C 1
ATOM 1673 O O . GLU A 1 218 ? 4.479 -26.076 -29.958 1.00 56.88 218 GLU A O 1
ATOM 1678 N N . GLY A 1 219 ? 2.793 -25.628 -28.552 1.00 62.69 219 GLY A N 1
ATOM 1679 C CA . GLY A 1 219 ? 3.319 -26.404 -27.429 1.00 62.69 219 GLY A CA 1
ATOM 1680 C C . GLY A 1 219 ? 2.763 -25.967 -26.073 1.00 62.69 219 GLY A C 1
ATOM 1681 O O . GLY A 1 219 ? 2.265 -24.858 -25.926 1.00 62.69 219 GLY A O 1
ATOM 1682 N N . ASP A 1 220 ? 2.903 -26.830 -25.064 1.00 65.31 220 ASP A N 1
ATOM 1683 C CA . ASP A 1 220 ? 2.325 -26.623 -23.722 1.00 65.31 220 ASP A CA 1
ATOM 1684 C C . ASP A 1 220 ? 3.099 -25.616 -22.846 1.00 65.31 220 ASP A C 1
ATOM 1686 O O . ASP A 1 220 ? 2.646 -25.243 -21.764 1.00 65.31 220 ASP A O 1
ATOM 1690 N N . LYS A 1 221 ? 4.301 -25.196 -23.270 1.00 77.50 221 LYS A N 1
ATOM 1691 C CA . LYS A 1 221 ? 5.169 -24.277 -22.515 1.00 77.50 221 LYS A CA 1
ATOM 1692 C C . LYS A 1 221 ? 5.279 -22.933 -23.220 1.00 77.50 221 LYS A C 1
ATOM 1694 O O . LYS A 1 221 ? 6.082 -22.762 -24.138 1.00 77.50 221 LYS A O 1
ATOM 1699 N N . HIS A 1 222 ? 4.497 -21.985 -22.729 1.00 86.31 222 HIS A N 1
ATOM 1700 C CA . HIS A 1 222 ? 4.464 -20.612 -23.205 1.00 86.31 222 HIS A CA 1
ATOM 1701 C C . HIS A 1 222 ? 5.480 -19.735 -22.463 1.00 86.31 222 HIS A C 1
ATOM 1703 O O . HIS A 1 222 ? 5.532 -19.719 -21.230 1.00 86.31 222 HIS A O 1
ATOM 1709 N N . VAL A 1 223 ? 6.279 -18.988 -23.221 1.00 90.50 223 VAL A N 1
ATOM 1710 C CA . VAL A 1 223 ? 7.241 -18.005 -22.704 1.00 90.50 223 VAL A CA 1
ATOM 1711 C C . VAL A 1 223 ? 7.016 -16.650 -23.359 1.00 90.50 223 VAL A C 1
ATOM 1713 O O . VAL A 1 223 ? 6.414 -16.550 -24.429 1.00 90.50 223 VAL A O 1
ATOM 1716 N N . ILE A 1 224 ? 7.509 -15.602 -22.712 1.00 90.25 224 ILE A N 1
ATOM 1717 C CA . ILE A 1 224 ? 7.464 -14.240 -23.229 1.00 90.25 224 ILE A CA 1
ATOM 1718 C C . ILE A 1 224 ? 8.534 -14.094 -24.312 1.00 90.25 224 ILE A C 1
ATOM 1720 O O . ILE A 1 224 ? 9.728 -14.095 -24.021 1.00 90.25 224 ILE A O 1
ATOM 1724 N N . ASP A 1 225 ? 8.113 -13.965 -25.567 1.00 89.75 225 ASP A N 1
ATOM 1725 C CA . ASP A 1 225 ? 9.015 -13.779 -26.709 1.00 89.75 225 ASP A CA 1
ATOM 1726 C C . ASP A 1 225 ? 9.398 -12.300 -26.868 1.00 89.75 225 ASP A C 1
ATOM 1728 O O . ASP A 1 225 ? 10.563 -11.938 -27.044 1.00 89.75 225 ASP A O 1
ATOM 1732 N N . GLN A 1 226 ? 8.411 -11.417 -26.708 1.00 89.31 226 GLN A N 1
ATOM 1733 C CA . GLN A 1 226 ? 8.617 -9.975 -26.710 1.00 89.31 226 GLN A CA 1
ATOM 1734 C C . GLN A 1 226 ? 7.676 -9.282 -25.727 1.00 89.31 226 GLN A C 1
ATOM 1736 O O . GLN A 1 226 ? 6.537 -9.696 -25.515 1.00 89.31 226 GLN A O 1
ATOM 1741 N N . VAL A 1 227 ? 8.164 -8.193 -25.143 1.00 90.88 227 VAL A N 1
ATOM 1742 C CA . VAL A 1 227 ? 7.413 -7.340 -24.223 1.00 90.88 227 VAL A CA 1
ATOM 1743 C C . VAL A 1 227 ? 6.983 -6.102 -24.994 1.00 90.88 227 VAL A C 1
ATOM 1745 O O . VAL A 1 227 ? 7.837 -5.340 -25.439 1.00 90.88 227 VAL A O 1
ATOM 1748 N N . ALA A 1 228 ? 5.678 -5.911 -25.176 1.00 90.44 228 ALA A N 1
ATOM 1749 C CA . ALA A 1 228 ? 5.150 -4.694 -25.790 1.00 90.44 228 ALA A CA 1
ATOM 1750 C C . ALA A 1 228 ? 4.984 -3.582 -24.753 1.00 90.44 228 ALA A C 1
ATOM 1752 O O . ALA A 1 228 ? 5.279 -2.425 -25.031 1.00 90.44 228 ALA A O 1
ATOM 1753 N N . GLN A 1 229 ? 4.542 -3.940 -23.544 1.00 91.44 229 GLN A N 1
ATOM 1754 C CA . GLN A 1 229 ? 4.428 -3.010 -22.428 1.00 91.44 229 GLN A CA 1
ATOM 1755 C C . GLN A 1 229 ? 4.747 -3.736 -21.115 1.00 91.44 229 GLN A C 1
ATOM 1757 O O . GLN A 1 229 ? 4.150 -4.781 -20.840 1.00 91.44 229 GLN A O 1
ATOM 1762 N N . PRO A 1 230 ? 5.676 -3.224 -20.292 1.00 91.06 230 PRO A N 1
ATOM 1763 C CA . PRO A 1 230 ? 6.064 -3.903 -19.066 1.00 91.06 230 PRO A CA 1
ATOM 1764 C C . PRO A 1 230 ? 4.965 -3.868 -18.002 1.00 91.06 230 PRO A C 1
ATOM 1766 O O . PRO A 1 230 ? 4.187 -2.912 -17.899 1.00 91.06 230 PRO A O 1
ATOM 1769 N N . GLY A 1 231 ? 4.924 -4.922 -17.188 1.00 92.62 231 GLY A N 1
ATOM 1770 C CA . GLY A 1 231 ? 4.035 -5.029 -16.037 1.00 92.62 231 GLY A CA 1
ATOM 1771 C C . GLY A 1 231 ? 4.694 -4.489 -14.773 1.00 92.62 231 GLY A C 1
ATOM 1772 O O . GLY A 1 231 ? 5.911 -4.597 -14.604 1.00 92.62 231 GLY A O 1
ATOM 1773 N N . TYR A 1 232 ? 3.881 -3.937 -13.870 1.00 93.12 232 TYR A N 1
ATOM 1774 C CA . TYR A 1 232 ? 4.341 -3.435 -12.573 1.00 93.12 232 TYR A CA 1
ATOM 1775 C C . TYR A 1 232 ? 3.464 -3.953 -11.434 1.00 93.12 232 TYR A C 1
ATOM 1777 O O . TYR A 1 232 ? 2.233 -4.015 -11.541 1.00 93.12 232 TYR A O 1
ATOM 1785 N N . LEU A 1 233 ? 4.114 -4.326 -10.335 1.00 92.06 233 LEU A N 1
ATOM 1786 C CA . LEU A 1 233 ? 3.485 -4.770 -9.095 1.00 92.06 233 LEU A CA 1
ATOM 1787 C C . LEU A 1 233 ? 4.015 -3.955 -7.914 1.00 92.06 233 LEU A C 1
ATOM 1789 O O . LEU A 1 233 ? 5.176 -3.555 -7.908 1.00 92.06 233 LEU A O 1
ATOM 1793 N N . VAL A 1 234 ? 3.160 -3.700 -6.926 1.00 92.12 234 VAL A N 1
ATOM 1794 C CA . VAL A 1 234 ? 3.516 -3.051 -5.656 1.00 92.12 234 VAL A CA 1
ATOM 1795 C C . VAL A 1 234 ? 3.309 -4.070 -4.551 1.00 92.12 234 VAL A C 1
ATOM 1797 O O . VAL A 1 234 ? 2.174 -4.458 -4.272 1.00 92.12 234 VAL A O 1
ATOM 1800 N N . GLY A 1 235 ? 4.401 -4.525 -3.935 1.00 87.56 235 GLY A N 1
ATOM 1801 C CA . GLY A 1 235 ? 4.345 -5.613 -2.960 1.00 87.56 235 GLY A CA 1
ATOM 1802 C C . GLY A 1 235 ? 3.842 -6.906 -3.607 1.00 87.56 235 GLY A C 1
ATOM 1803 O O . GLY A 1 235 ? 4.595 -7.569 -4.309 1.00 87.56 235 GLY A O 1
ATOM 1804 N N . GLU A 1 236 ? 2.574 -7.243 -3.380 1.00 84.81 236 GLU A N 1
ATOM 1805 C CA . GLU A 1 236 ? 1.895 -8.415 -3.962 1.00 84.81 236 GLU A CA 1
ATOM 1806 C C . GLU A 1 236 ? 0.749 -8.025 -4.912 1.00 84.81 236 GLU A C 1
ATOM 1808 O O . GLU A 1 236 ? 0.139 -8.874 -5.559 1.00 84.81 236 GLU A O 1
ATOM 1813 N N . ARG A 1 237 ? 0.438 -6.729 -5.018 1.00 88.94 237 ARG A N 1
ATOM 1814 C CA . ARG A 1 237 ? -0.676 -6.229 -5.822 1.00 88.94 237 ARG A CA 1
ATOM 1815 C C . ARG A 1 237 ? -0.210 -5.891 -7.232 1.00 88.94 237 ARG A C 1
ATOM 1817 O O . ARG A 1 237 ? 0.652 -5.033 -7.421 1.00 88.94 237 ARG A O 1
ATOM 1824 N N . VAL A 1 238 ? -0.850 -6.492 -8.230 1.00 91.75 238 VAL A N 1
ATOM 1825 C CA . VAL A 1 238 ? -0.649 -6.144 -9.642 1.00 91.75 238 VAL A CA 1
ATOM 1826 C C . VAL A 1 238 ? -1.288 -4.782 -9.929 1.00 91.75 238 VAL A C 1
ATOM 1828 O O . VAL A 1 238 ? -2.488 -4.602 -9.713 1.00 91.75 238 VAL A O 1
ATOM 1831 N N . LEU A 1 239 ? -0.494 -3.817 -10.402 1.00 91.69 239 LEU A N 1
ATOM 1832 C CA . LEU A 1 239 ? -1.007 -2.517 -10.853 1.00 91.69 239 LEU A CA 1
ATOM 1833 C C . LEU A 1 239 ? -1.459 -2.575 -12.308 1.00 91.69 239 LEU A C 1
ATOM 1835 O O . LEU A 1 239 ? -2.533 -2.089 -12.651 1.00 91.69 239 LEU A O 1
ATOM 1839 N N . ARG A 1 240 ? -0.624 -3.186 -13.150 1.00 92.94 240 ARG A N 1
ATOM 1840 C CA . ARG A 1 240 ? -0.870 -3.365 -14.578 1.00 92.94 240 ARG A CA 1
ATOM 1841 C C . ARG A 1 240 ? -0.255 -4.692 -15.030 1.00 92.94 240 ARG A C 1
ATOM 1843 O O . ARG A 1 240 ? 0.918 -4.906 -14.701 1.00 92.94 240 ARG A O 1
ATOM 1850 N N . PRO A 1 241 ? -1.001 -5.556 -15.749 1.00 93.81 241 PRO A N 1
ATOM 1851 C CA . PRO A 1 241 ? -0.449 -6.760 -16.364 1.00 93.81 241 PRO A CA 1
ATOM 1852 C C . PRO A 1 241 ? 0.589 -6.397 -17.430 1.00 93.81 241 PRO A C 1
ATOM 1854 O O . PRO A 1 241 ? 0.445 -5.379 -18.109 1.00 93.81 241 PRO A O 1
ATOM 1857 N N . ALA A 1 242 ? 1.628 -7.216 -17.601 1.00 94.75 242 ALA A N 1
ATOM 1858 C CA . ALA A 1 242 ? 2.563 -7.007 -18.710 1.00 94.75 242 ALA A CA 1
ATOM 1859 C C . ALA A 1 242 ? 1.897 -7.426 -20.025 1.00 94.75 242 ALA A C 1
ATOM 1861 O O . ALA A 1 242 ? 1.390 -8.545 -20.125 1.00 94.75 242 ALA A O 1
ATOM 1862 N N . MET A 1 243 ? 1.915 -6.557 -21.035 1.00 94.25 243 MET A N 1
ATOM 1863 C CA . MET A 1 243 ? 1.423 -6.894 -22.369 1.00 94.25 243 MET A CA 1
ATOM 1864 C C . MET A 1 243 ? 2.549 -7.541 -23.161 1.00 94.25 243 MET A C 1
ATOM 1866 O O . MET A 1 243 ? 3.580 -6.916 -23.432 1.00 94.25 243 MET A O 1
ATOM 1870 N N . VAL A 1 244 ? 2.354 -8.806 -23.516 1.00 93.38 244 VAL A N 1
ATOM 1871 C CA . VAL A 1 244 ? 3.413 -9.653 -24.063 1.00 93.38 244 VAL A CA 1
ATOM 1872 C C . VAL A 1 244 ? 2.972 -10.384 -25.320 1.00 93.38 244 VAL A C 1
ATOM 1874 O O . VAL A 1 244 ? 1.799 -10.720 -25.506 1.00 93.38 244 VAL A O 1
ATOM 1877 N N . ILE A 1 245 ? 3.952 -10.642 -26.174 1.00 92.00 245 ILE A N 1
ATOM 1878 C CA . ILE A 1 245 ? 3.851 -11.574 -27.286 1.00 92.00 245 ILE A CA 1
ATOM 1879 C C . ILE A 1 245 ? 4.380 -12.912 -26.785 1.00 92.00 245 ILE A C 1
ATOM 1881 O O . ILE A 1 245 ? 5.499 -12.998 -26.273 1.00 92.00 245 ILE A O 1
ATOM 1885 N N . VAL A 1 246 ? 3.549 -13.942 -26.889 1.00 90.56 246 VAL A N 1
ATOM 1886 C CA . VAL A 1 246 ? 3.840 -15.273 -26.357 1.00 90.56 246 VAL A CA 1
ATOM 1887 C C . VAL A 1 246 ? 4.389 -16.162 -27.463 1.00 90.56 246 VAL A C 1
ATOM 1889 O O . VAL A 1 246 ? 3.813 -16.230 -28.545 1.00 90.56 246 VAL A O 1
ATOM 1892 N N . GLY A 1 247 ? 5.468 -16.876 -27.166 1.00 87.56 247 GLY A N 1
ATOM 1893 C CA . GLY A 1 247 ? 6.061 -17.872 -28.051 1.00 87.56 247 GLY A CA 1
ATOM 1894 C C . GLY A 1 247 ? 6.351 -19.183 -27.329 1.00 87.56 247 GLY A C 1
ATOM 1895 O O . GLY A 1 247 ? 5.999 -19.381 -26.162 1.00 87.56 247 GLY A O 1
ATOM 1896 N N . THR A 1 248 ? 7.018 -20.092 -28.031 1.00 80.25 248 THR A N 1
ATOM 1897 C CA . THR A 1 248 ? 7.606 -21.309 -27.460 1.00 80.25 248 THR A CA 1
ATOM 1898 C C . THR A 1 248 ? 9.056 -21.054 -27.044 1.00 80.25 248 THR A C 1
ATOM 1900 O O . THR A 1 248 ? 9.728 -20.169 -27.577 1.00 80.25 248 THR A O 1
ATOM 1903 N N . ALA A 1 249 ? 9.566 -21.840 -26.089 1.00 66.31 249 ALA A N 1
ATOM 1904 C CA . ALA A 1 249 ? 10.933 -21.699 -25.564 1.00 66.31 249 ALA A CA 1
ATOM 1905 C C . ALA A 1 249 ? 12.029 -21.737 -26.652 1.00 66.31 249 ALA A C 1
ATOM 1907 O O . ALA A 1 249 ? 13.093 -21.153 -26.476 1.00 66.31 249 ALA A O 1
ATOM 1908 N N . THR A 1 250 ? 11.752 -22.367 -27.795 1.00 59.50 250 THR A N 1
ATOM 1909 C CA . THR A 1 250 ? 12.638 -22.433 -28.966 1.00 59.50 250 THR A CA 1
ATOM 1910 C C . THR A 1 250 ? 12.697 -21.130 -29.779 1.00 59.50 250 THR A C 1
ATOM 1912 O O . THR A 1 250 ? 13.679 -20.911 -30.487 1.00 59.50 250 THR A O 1
ATOM 1915 N N . SER A 1 251 ? 11.688 -20.254 -29.686 1.00 55.97 251 SER A N 1
ATOM 1916 C CA . SER A 1 251 ? 11.662 -18.937 -30.354 1.00 55.97 251 SER A CA 1
ATOM 1917 C C . SER A 1 251 ? 12.441 -17.874 -29.565 1.00 55.97 251 SER A C 1
ATOM 1919 O O . SER A 1 251 ? 13.214 -17.107 -30.144 1.00 55.97 251 SER A O 1
ATOM 1921 N N . ALA A 1 252 ? 12.334 -17.892 -28.230 1.00 55.41 252 ALA A N 1
ATOM 1922 C CA . ALA A 1 252 ? 12.967 -16.899 -27.355 1.00 55.41 252 ALA A CA 1
ATOM 1923 C C . ALA A 1 252 ? 14.511 -16.900 -27.436 1.00 55.41 252 ALA A C 1
ATOM 1925 O O . ALA A 1 252 ? 15.135 -15.840 -27.338 1.00 55.41 252 ALA A O 1
ATOM 1926 N N . GLU A 1 253 ? 15.137 -18.063 -27.671 1.00 53.16 253 GLU A N 1
ATOM 1927 C CA . GLU A 1 253 ? 16.594 -18.170 -27.856 1.00 53.16 253 GLU A CA 1
ATOM 1928 C C . GLU A 1 253 ? 17.078 -17.504 -29.155 1.00 53.16 253 GLU A C 1
ATOM 1930 O O . GLU A 1 253 ? 18.093 -16.801 -29.129 1.00 53.16 253 GLU A O 1
ATOM 1935 N N . LYS A 1 254 ? 16.343 -17.635 -30.272 1.00 49.56 254 LYS A N 1
ATOM 1936 C CA . LYS A 1 254 ? 16.732 -17.034 -31.564 1.00 49.56 254 LYS A CA 1
ATOM 1937 C C . LYS A 1 254 ? 16.790 -15.511 -31.497 1.00 49.56 254 LYS A C 1
ATOM 1939 O O . LYS A 1 254 ? 17.778 -14.917 -31.920 1.00 49.56 254 LYS A O 1
ATOM 1944 N N . GLY A 1 255 ? 15.802 -14.886 -30.859 1.00 50.16 255 GLY A N 1
ATOM 1945 C CA . GLY A 1 255 ? 15.784 -13.434 -30.692 1.00 50.16 255 GLY A CA 1
ATOM 1946 C C . GLY A 1 255 ? 16.779 -12.892 -29.654 1.00 50.16 255 GLY A C 1
ATOM 1947 O O . GLY A 1 255 ? 16.858 -11.676 -29.496 1.00 50.16 255 GLY A O 1
ATOM 1948 N N . SER A 1 256 ? 17.492 -13.746 -28.908 1.00 48.62 256 SER A N 1
ATOM 1949 C CA . SER A 1 256 ? 18.612 -13.338 -28.038 1.00 48.62 256 SER A CA 1
ATOM 1950 C C . SER A 1 256 ? 19.972 -13.445 -28.745 1.00 48.62 256 SER A C 1
ATOM 1952 O O . SER A 1 256 ? 20.906 -12.717 -28.405 1.00 48.62 256 SER A O 1
ATOM 1954 N N . ALA A 1 257 ? 20.070 -14.316 -29.757 1.00 44.06 257 ALA A N 1
ATOM 1955 C CA . ALA A 1 257 ? 21.271 -14.517 -30.561 1.00 44.06 257 ALA A CA 1
ATOM 1956 C C . ALA A 1 257 ? 21.464 -13.408 -31.613 1.00 44.06 257 ALA A C 1
ATOM 1958 O O . ALA A 1 257 ? 22.584 -12.931 -31.784 1.00 44.06 257 ALA A O 1
ATOM 1959 N N . GLU A 1 258 ? 20.389 -12.927 -32.248 1.00 42.16 258 GLU A N 1
ATOM 1960 C CA . GLU A 1 258 ? 20.464 -11.836 -33.239 1.00 42.16 258 GLU A CA 1
ATOM 1961 C C . GLU A 1 258 ? 20.805 -10.467 -32.628 1.00 42.16 258 GLU A C 1
ATOM 1963 O O . GLU A 1 258 ? 21.463 -9.654 -33.273 1.00 42.16 258 GLU A O 1
ATOM 1968 N N . ALA A 1 259 ? 20.464 -10.224 -31.356 1.00 46.38 259 ALA A N 1
ATOM 1969 C CA . ALA A 1 259 ? 20.848 -8.993 -30.655 1.00 46.38 259 ALA A CA 1
ATOM 1970 C C . ALA A 1 259 ? 22.351 -8.931 -30.307 1.00 46.38 259 ALA A C 1
ATOM 1972 O O . ALA A 1 259 ? 22.856 -7.863 -29.976 1.00 46.38 259 ALA A O 1
ATOM 1973 N N . LYS A 1 260 ? 23.082 -10.056 -30.383 1.00 41.16 260 LYS A N 1
ATOM 1974 C CA . LYS A 1 260 ? 24.534 -10.117 -30.130 1.00 41.16 260 LYS A CA 1
ATOM 1975 C C . LYS A 1 260 ? 25.395 -10.203 -31.392 1.00 41.16 260 LYS A C 1
ATOM 1977 O O . LYS A 1 260 ? 26.611 -10.086 -31.279 1.00 41.16 260 LYS A O 1
ATOM 1982 N N . SER A 1 261 ? 24.812 -10.389 -32.577 1.00 40.94 261 SER A N 1
ATOM 1983 C CA . SER A 1 261 ? 25.567 -10.501 -33.837 1.00 40.94 261 SER A CA 1
ATOM 1984 C C . SER A 1 261 ? 25.599 -9.216 -34.677 1.00 40.94 261 SER A C 1
ATOM 1986 O O . SER A 1 261 ? 26.169 -9.228 -35.763 1.00 40.94 261 SER A O 1
ATOM 1988 N N . GLY A 1 262 ? 25.005 -8.115 -34.202 1.00 39.44 262 GLY A N 1
ATOM 1989 C CA . GLY A 1 262 ? 24.961 -6.832 -34.919 1.00 39.44 262 GLY A CA 1
ATOM 1990 C C . GLY A 1 262 ? 26.188 -5.926 -34.752 1.00 39.44 262 GLY A C 1
ATOM 1991 O O . GLY A 1 262 ? 26.268 -4.903 -35.424 1.00 39.44 262 GLY A O 1
ATOM 1992 N N . GLU A 1 263 ? 27.150 -6.280 -33.895 1.00 43.72 263 GLU A N 1
ATOM 1993 C CA . GLU A 1 263 ? 28.243 -5.377 -33.501 1.00 43.72 263 GLU A CA 1
ATOM 1994 C C . GLU A 1 263 ? 29.623 -6.035 -33.655 1.00 43.72 263 GLU A C 1
ATOM 1996 O O . GLU A 1 263 ? 30.368 -6.210 -32.697 1.00 43.72 263 GLU A O 1
ATOM 2001 N N . ALA A 1 264 ? 29.950 -6.463 -34.879 1.00 39.19 264 ALA A N 1
ATOM 2002 C CA . ALA A 1 264 ? 31.308 -6.866 -35.264 1.00 39.19 264 ALA A CA 1
ATOM 2003 C C . ALA A 1 264 ? 31.496 -6.840 -36.794 1.00 39.19 264 ALA A C 1
ATOM 2005 O O . ALA A 1 264 ? 31.703 -7.879 -37.417 1.00 39.19 264 ALA A O 1
ATOM 2006 N N . ALA A 1 265 ? 31.409 -5.664 -37.422 1.00 42.97 265 ALA A N 1
ATOM 2007 C CA . ALA A 1 265 ? 31.908 -5.472 -38.787 1.00 42.97 265 ALA A CA 1
ATOM 2008 C C . ALA A 1 265 ? 32.215 -3.995 -39.092 1.00 42.97 265 ALA A C 1
ATOM 2010 O O . ALA A 1 265 ? 31.519 -3.363 -39.879 1.00 42.97 265 ALA A O 1
ATOM 2011 N N . SER A 1 266 ? 33.283 -3.449 -38.502 1.00 40.97 266 SER A N 1
ATOM 2012 C CA . SER A 1 266 ? 34.075 -2.401 -39.163 1.00 40.97 266 SER A CA 1
ATOM 2013 C C . SER A 1 266 ? 35.469 -2.287 -38.536 1.00 40.97 266 SER A C 1
ATOM 2015 O O . SER A 1 266 ? 35.707 -1.447 -37.673 1.00 40.97 266 SER A O 1
ATOM 2017 N N . GLU A 1 267 ? 36.409 -3.110 -38.995 1.00 39.62 267 GLU A N 1
ATOM 2018 C CA . GLU A 1 267 ? 37.836 -2.802 -38.889 1.00 39.62 267 GLU A CA 1
ATOM 2019 C C . GLU A 1 267 ? 38.505 -3.003 -40.250 1.00 39.62 267 GLU A C 1
ATOM 2021 O O . GLU A 1 267 ? 38.375 -4.058 -40.867 1.00 39.62 267 GLU A O 1
ATOM 2026 N N . GLY A 1 268 ? 39.257 -1.978 -40.660 1.00 35.50 268 GLY A N 1
ATOM 2027 C CA . GLY A 1 268 ? 40.472 -2.137 -41.451 1.00 35.50 268 GLY A CA 1
ATOM 2028 C C . GLY A 1 268 ? 40.350 -1.912 -42.953 1.00 35.50 268 GLY A C 1
ATOM 2029 O O . GLY A 1 268 ? 40.240 -2.872 -43.706 1.00 35.50 268 GLY A O 1
ATOM 2030 N N . ASP A 1 269 ? 40.551 -0.670 -43.399 1.00 38.75 269 ASP A N 1
ATOM 2031 C CA . ASP A 1 269 ? 41.467 -0.480 -44.526 1.00 38.75 269 ASP A CA 1
ATOM 2032 C C . ASP A 1 269 ? 42.447 0.660 -44.237 1.00 38.75 269 ASP A C 1
ATOM 2034 O O . ASP A 1 269 ? 42.104 1.733 -43.739 1.00 38.75 269 ASP A O 1
ATOM 2038 N N . SER A 1 270 ? 43.703 0.327 -44.466 1.00 44.66 270 SER A N 1
ATOM 2039 C CA . SER A 1 270 ? 44.924 1.019 -44.103 1.00 44.66 270 SER A CA 1
ATOM 2040 C C . SER A 1 270 ? 45.437 1.825 -45.290 1.00 44.66 270 SER A C 1
ATOM 2042 O O . SER A 1 270 ? 45.682 1.247 -46.345 1.00 44.66 270 SER A O 1
ATOM 2044 N N . SER A 1 271 ? 45.720 3.118 -45.122 1.00 42.25 271 SER A N 1
ATOM 2045 C CA . SER A 1 271 ? 46.509 3.848 -46.124 1.00 42.25 271 SER A CA 1
ATOM 2046 C C . SER A 1 271 ? 47.298 5.022 -45.538 1.00 42.25 271 SER A C 1
ATOM 2048 O O . SER A 1 271 ? 46.822 6.149 -45.481 1.00 42.25 271 SER A O 1
ATOM 2050 N N . THR A 1 272 ? 48.535 4.744 -45.138 1.00 50.66 272 THR A N 1
ATOM 2051 C CA . THR A 1 272 ? 49.734 5.578 -45.376 1.00 50.66 272 THR A CA 1
ATOM 2052 C C . THR A 1 272 ? 50.922 4.610 -45.309 1.00 50.66 272 THR A C 1
ATOM 2054 O O . THR A 1 272 ? 50.831 3.676 -44.506 1.00 50.66 272 THR A O 1
ATOM 2057 N N . PRO A 1 273 ? 52.000 4.751 -46.107 1.00 52.91 273 PRO A N 1
ATOM 2058 C CA . PRO A 1 273 ? 52.650 6.024 -46.452 1.00 52.91 273 PRO A CA 1
ATOM 2059 C C . PRO A 1 273 ? 53.146 6.114 -47.919 1.00 52.91 273 PRO A C 1
ATOM 2061 O O . PRO A 1 273 ? 53.080 5.137 -48.656 1.00 52.91 273 PRO A O 1
ATOM 2064 N N . ASP A 1 274 ? 53.641 7.278 -48.349 1.00 43.97 274 ASP A N 1
ATOM 2065 C CA . ASP A 1 274 ? 55.056 7.475 -48.738 1.00 43.97 274 ASP A CA 1
ATOM 2066 C C . ASP A 1 274 ? 55.266 8.714 -49.631 1.00 43.97 274 ASP A C 1
ATOM 2068 O O . ASP A 1 274 ? 54.414 9.149 -50.404 1.00 43.97 274 ASP A O 1
ATOM 2072 N N . GLU A 1 275 ? 56.439 9.284 -49.432 1.00 51.50 275 GLU A N 1
ATOM 2073 C CA . GLU A 1 275 ? 57.034 10.517 -49.912 1.00 51.50 275 GLU A CA 1
ATOM 2074 C C . GLU A 1 275 ? 57.671 10.318 -51.302 1.00 51.50 275 GLU A C 1
ATOM 2076 O O . GLU A 1 275 ? 58.427 9.374 -51.508 1.00 51.50 275 GLU A O 1
ATOM 2081 N N . SER A 1 276 ? 57.392 11.193 -52.279 1.00 49.53 276 SER A N 1
ATOM 2082 C CA . SER A 1 276 ? 58.333 11.541 -53.368 1.00 49.53 276 SER A CA 1
ATOM 2083 C C . SER A 1 276 ? 57.813 12.673 -54.270 1.00 49.53 276 SER A C 1
ATOM 2085 O O . SER A 1 276 ? 56.753 12.574 -54.881 1.00 49.53 276 SER A O 1
ATOM 2087 N N . ASP A 1 277 ? 58.601 13.751 -54.320 1.00 55.41 277 ASP A N 1
ATOM 2088 C CA . ASP A 1 277 ? 59.108 14.426 -55.528 1.00 55.41 277 ASP A CA 1
ATOM 2089 C C . ASP A 1 277 ? 58.242 14.425 -56.807 1.00 55.41 277 ASP A C 1
ATOM 2091 O O . ASP A 1 277 ? 58.103 13.381 -57.441 1.00 55.41 277 ASP A O 1
ATOM 2095 N N . ASN A 1 278 ? 57.807 15.612 -57.274 1.00 50.19 278 ASN A N 1
ATOM 2096 C CA . ASN A 1 278 ? 58.100 16.106 -58.637 1.00 50.19 278 ASN A CA 1
ATOM 2097 C C . ASN A 1 278 ? 57.628 17.569 -58.872 1.00 50.19 278 ASN A C 1
ATOM 2099 O O . ASN A 1 278 ? 56.430 17.834 -58.819 1.00 50.19 278 ASN A O 1
ATOM 2103 N N . GLN A 1 279 ? 58.595 18.428 -59.239 1.00 49.53 279 GLN A N 1
ATOM 2104 C CA . GLN A 1 279 ? 58.543 19.698 -60.010 1.00 49.53 279 GLN A CA 1
ATOM 2105 C C . GLN A 1 279 ? 57.772 20.928 -59.502 1.00 49.53 279 GLN A C 1
ATOM 2107 O O . GLN A 1 279 ? 56.524 20.941 -59.513 1.00 49.53 279 GLN A O 1
#

Radius of gyration: 47.21 Å; Cα contacts (8 Å, |Δi|>4): 173; chains: 1; bounding box: 104×64×156 Å

Foldseek 3Di:
DDPVVVVVVVVVVVVVVVVVVVVVVVVVVVVVVVVVVVVPPDPDDDDDDDDDDDDDDDDDDDDDDDDDDDDDDDDDDDDDDDPPVVVVVVVVVVVVVVVVVVVVVVVVVVVVVVVVVVVVVVVVVVVVVVVVVVVVVVVVVVVVVLVVLLVVVVVCQVVLQVVVVCVVVVVLDDPNVVVNVVVQVCCCPPQVKDKDQDQFAWDDPVQADEPEEDDAQPDDTKTFQDFPAIWMDGPHRTSDHTYGHIHDNVNSVVVVVVVPPPPDDDDDDDDDDDDDDDD

InterPro domains:
  IPR000740 GrpE nucleotide exchange factor [MF_01151] (47-248)
  IPR000740 GrpE nucleotide exchange factor [PF01025] (94-247)
  IPR000740 GrpE nucleotide exchange factor [PR00773] (124-140)
  IPR000740 GrpE nucleotide exchange factor [PR00773] (152-167)
  IPR000740 GrpE nucleotide exchange factor [PR00773] (200-215)
  IPR000740 GrpE nucleotide exchange factor [PR00773] (227-246)
  IPR000740 GrpE nucleotide exchange factor [PS01071] (203-246)
  IPR000740 GrpE nucleotide exchange factor [PTHR21237] (16-247)
  IPR000740 GrpE nucleotide exchange factor [cd00446] (110-246)
  IPR009012 GrpE nucleotide exchange factor, head [G3DSA:2.30.22.10] (195-255)
  IPR009012 GrpE nucleotide exchange factor, head [SSF51064] (193-247)
  IPR013805 GrpE nucleotide exchange factor, coiled-coil [G3DSA:3.90.20.20] (81-194)
  IPR013805 GrpE nucleotide exchange factor, coiled-coil [SSF58014] (101-187)

Sequence (279 aa):
MSEDKLNQAARKAYAEVQKESDEAREHKEQADQSKKGKKDKGKAGKSDAELKPETSVEDSSETSSEGAEENTETTGVSQPASEEASTDQLEDELAQAQEKRIAELKDELAKVKDELARAHADLYNLQQEYNAYARRTKAEVPLQQEAGVASVVNALMGVLDDIELARVHDDLKGSFGAVATKLEQTLETNFKVKRYGAKGDTFDPNLHQAIQMSEGAEGDKHVIDQVAQPGYLVGERVLRPAMVIVGTATSAEKGSAEAKSGEAASEGDSSTPDESDNQ

Organism: NCBI:txid2652278

Secondary structure (DSSP, 8-state):
--HHHHHHHHHHHHHHHHHHHHHHHHHHHHHHHHHHHTSSS-----------------------------------------THHHHH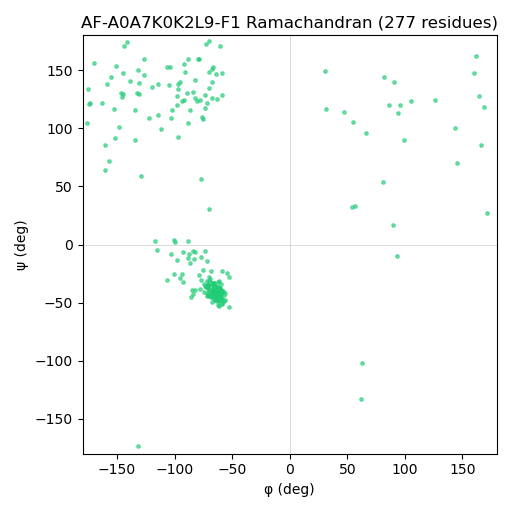HHHHHHHHHHHHHHHHHHHHHHHHHHHHHHHHHHHHHHHHHHHHHHHHHHHHHHHHHHHHHHHHHHHHHHHHHHHHHHHHTT---HHHHHHHHHHHHHHHHHH-EEEE--TT-B--TTTEEEEEE-TT--SS-EEEEEEEE-EEEETTEEEE-EEEEEEEHHHHHHHHHGGGSSS----------------

Solvent-accessible surface area (backbone atoms only — not comparable to full-atom values): 17151 Å² total; per-residue (Å²): 133,64,70,66,61,56,54,52,50,53,54,51,53,55,53,50,54,50,51,56,53,50,54,54,49,53,54,52,51,54,54,52,53,56,57,58,67,59,70,80,69,78,93,79,84,86,82,89,84,89,84,84,83,91,81,90,80,90,78,87,88,84,83,90,84,86,86,83,89,88,88,83,84,89,85,84,90,86,89,88,89,70,72,79,74,55,50,59,55,53,51,52,53,48,51,52,53,49,51,52,51,52,50,53,51,49,52,52,51,50,50,53,51,51,52,50,52,49,53,50,50,52,52,50,52,52,51,50,52,50,52,50,48,56,54,49,53,63,58,47,52,60,56,51,50,54,52,51,51,52,54,52,52,60,71,44,41,64,59,53,51,52,52,51,53,31,51,77,69,69,63,54,51,74,70,59,30,56,50,52,54,49,49,54,49,47,38,31,73,77,58,40,39,42,79,46,62,53,68,63,36,74,66,44,80,91,52,38,40,76,80,44,72,44,95,74,50,82,68,97,58,51,19,22,49,38,59,79,39,74,12,37,28,44,75,88,45,77,77,43,58,11,34,25,28,34,18,26,68,78,54,37,56,56,69,57,52,60,75,69,67,78,82,80,87,88,83,86,87,87,89,83,87,90,90,78,90,85,137